Protein AF-A0A813ZND3-F1 (afdb_monomer_lite)

pLDDT: mean 71.06, std 19.79, range [29.39, 98.25]

Secondary structure (DSSP, 8-state):
-HHHHHHHT--HHHHHHHTTSSSHHHHHHTSHHHHSEEE-TTSTT-STTHHHHHHHHHHIIIIIHHHHGGG--EEEE-HHHHHHHHHH---TT--EEEEE---THHHHHHHHHHTTS-TTTTSSS--EEEEE-SSHHHHHHHHSSSGGG-S----B---SS------TTEEEEE-SSSPPBHHHHHHHHHH-TT--EEEEEB-SPPB--TTTT--S---PPPEE-TT--EEE-TTB-HHHHHHHHHHEE-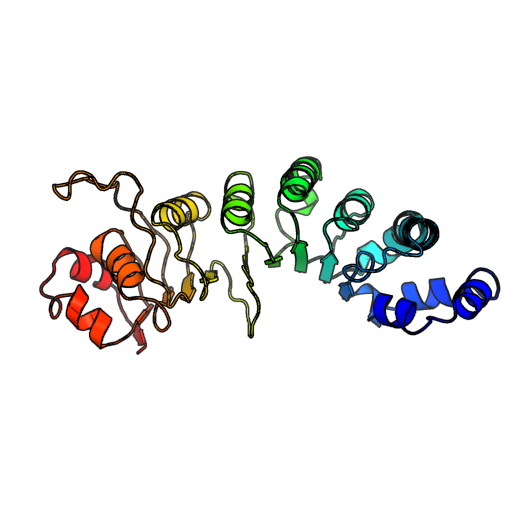TT--EEE--HHHHHHHHTTTT-HHHHHHHTT--EEE-

Organism: NCBI:txid392033

Radius of gyration: 22.9 Å; chains: 1; bounding box: 52×34×68 Å

Sequence (287 aa):
MLLTILNKLDNVDVLYSLKGVNQKFDRLARSIDFTQPLDLTTISSYEDDYSKIKSMFDRLCFYILPQIQHNVQCLTLDPWSMISVLSIGNYPKLHKLTLIHHKVEIADRIFCKLDGLPSECYSSIIVYLNLKVKTFNDCLWLLNGHLSQLHTLVVHVEYIHNTSKIINNKVYVSDVMHSIEYDFFVRISQAFPLLEGLTVLSTVNQQKPTNELDEHEQTFSIIKYSHLMTLDLISSHIDYSKQFLLKTSLPRLSTLGIDYEHLVNITEDFTNNTARANCANLKNIIF

Structure (mmCIF, N/CA/C/O backbone):
data_AF-A0A813ZND3-F1
#
_entry.id   AF-A0A813ZND3-F1
#
loop_
_atom_site.group_PDB
_atom_site.id
_atom_site.type_symbol
_atom_site.label_atom_id
_atom_site.label_alt_id
_atom_site.label_comp_id
_atom_site.label_asym_id
_atom_site.label_entity_id
_atom_site.label_seq_id
_atom_site.pdbx_PDB_ins_code
_atom_site.Cartn_x
_atom_site.Cartn_y
_atom_site.Cartn_z
_atom_site.occupancy
_atom_site.B_iso_or_equiv
_atom_site.auth_seq_id
_atom_site.auth_comp_id
_atom_site.auth_asym_id
_atom_site.auth_atom_id
_atom_site.pdbx_PDB_model_num
ATOM 1 N N . MET A 1 1 ? 13.753 -11.614 -18.859 1.00 44.72 1 MET A N 1
ATOM 2 C CA . MET A 1 1 ? 13.959 -12.776 -19.763 1.00 44.72 1 MET A CA 1
ATOM 3 C C . MET A 1 1 ? 14.587 -12.389 -21.101 1.00 44.72 1 MET A C 1
ATOM 5 O O . MET A 1 1 ? 15.638 -12.932 -21.385 1.00 44.72 1 MET A O 1
ATOM 9 N N . LEU A 1 2 ? 14.037 -11.456 -21.899 1.00 48.31 2 LEU A N 1
ATOM 10 C CA . LEU A 1 2 ? 14.687 -10.995 -23.148 1.00 48.31 2 LEU A CA 1
ATOM 11 C C . LEU A 1 2 ? 16.067 -10.374 -22.876 1.00 48.31 2 LEU A C 1
ATOM 13 O O . LEU A 1 2 ? 17.045 -10.731 -23.519 1.00 48.31 2 LEU A O 1
ATOM 17 N N . LEU A 1 3 ? 16.165 -9.515 -21.860 1.00 50.09 3 LEU A N 1
ATOM 18 C CA . LEU A 1 3 ? 17.436 -8.909 -21.466 1.00 50.09 3 LEU A CA 1
ATOM 19 C C . LEU A 1 3 ? 18.361 -9.885 -20.723 1.00 50.09 3 LEU A C 1
ATOM 21 O O . LEU A 1 3 ? 19.571 -9.829 -20.854 1.00 50.09 3 LEU A O 1
ATOM 25 N N . THR A 1 4 ? 17.787 -10.877 -20.042 1.00 45.75 4 THR A N 1
ATOM 26 C CA . THR A 1 4 ? 18.513 -12.028 -19.483 1.00 45.75 4 THR A CA 1
ATOM 27 C C . THR A 1 4 ? 19.067 -12.943 -20.581 1.00 45.75 4 THR A C 1
ATOM 29 O O . THR A 1 4 ? 20.114 -13.541 -20.393 1.00 45.75 4 THR A O 1
ATOM 32 N N . ILE A 1 5 ? 18.383 -13.059 -21.724 1.00 51.69 5 ILE A N 1
ATOM 33 C CA . ILE A 1 5 ? 18.869 -13.741 -22.930 1.00 51.69 5 ILE A CA 1
ATOM 34 C C . ILE A 1 5 ? 19.944 -12.883 -23.603 1.00 51.69 5 ILE A C 1
ATOM 36 O O . ILE A 1 5 ? 20.968 -13.427 -23.985 1.00 51.69 5 ILE A O 1
ATOM 40 N N . LEU A 1 6 ? 19.769 -11.559 -23.671 1.00 54.84 6 LEU A N 1
ATOM 41 C CA . LEU A 1 6 ? 20.805 -10.624 -24.128 1.00 54.84 6 LEU A CA 1
ATOM 42 C C . LEU A 1 6 ? 22.070 -10.680 -23.250 1.00 54.84 6 LEU A C 1
ATOM 44 O O . LEU A 1 6 ? 23.161 -10.669 -23.800 1.00 54.84 6 LEU A O 1
ATOM 48 N N . ASN A 1 7 ? 21.927 -10.825 -21.928 1.00 45.62 7 ASN A N 1
ATOM 49 C CA . ASN A 1 7 ? 23.044 -10.940 -20.981 1.00 45.62 7 ASN A CA 1
ATOM 50 C C . ASN A 1 7 ? 23.634 -12.361 -20.909 1.00 45.62 7 ASN A C 1
ATOM 52 O O . ASN A 1 7 ? 24.833 -12.512 -20.741 1.00 45.62 7 ASN A O 1
ATOM 56 N N . LYS A 1 8 ? 22.838 -13.433 -21.070 1.00 43.28 8 LYS A N 1
ATOM 57 C CA . LYS A 1 8 ? 23.371 -14.808 -21.219 1.00 43.28 8 LYS A CA 1
ATOM 58 C C . LYS A 1 8 ? 24.076 -15.017 -22.562 1.00 43.28 8 LYS A C 1
ATOM 60 O O . LYS A 1 8 ? 24.837 -15.969 -22.712 1.00 43.28 8 LYS A O 1
ATOM 65 N N . LEU A 1 9 ? 23.842 -14.126 -23.523 1.00 46.06 9 LEU A N 1
ATOM 66 C CA . LEU A 1 9 ? 24.637 -13.953 -24.735 1.00 46.06 9 LEU A CA 1
ATOM 67 C C . LEU A 1 9 ? 25.834 -13.023 -24.466 1.00 46.06 9 LEU A C 1
ATOM 69 O O . LEU A 1 9 ? 26.145 -12.162 -25.284 1.00 46.06 9 LEU A O 1
ATOM 73 N N . ASP A 1 10 ? 26.542 -13.247 -23.354 1.00 41.53 10 ASP A N 1
ATOM 74 C CA . ASP A 1 10 ? 27.794 -12.568 -22.964 1.00 41.53 10 ASP A CA 1
ATOM 75 C C . ASP A 1 10 ? 28.910 -12.702 -24.019 1.00 41.53 10 ASP A C 1
ATOM 77 O O . ASP A 1 10 ? 29.956 -12.061 -23.974 1.00 41.53 10 ASP A O 1
ATOM 81 N N . ASN A 1 11 ? 28.664 -13.514 -25.043 1.00 46.94 11 ASN A N 1
ATOM 82 C CA . ASN A 1 11 ? 29.414 -13.477 -26.274 1.00 46.94 11 ASN A CA 1
ATOM 83 C C . ASN A 1 11 ? 28.875 -12.344 -27.159 1.00 46.94 11 ASN A C 1
ATOM 85 O O . ASN A 1 11 ? 28.016 -12.534 -28.025 1.00 46.94 11 ASN A O 1
ATOM 89 N N . VAL A 1 12 ? 29.405 -11.145 -26.935 1.00 49.31 12 VAL A N 1
ATOM 90 C CA . VAL A 1 12 ? 29.226 -9.949 -27.772 1.00 49.31 12 VAL A CA 1
ATOM 91 C C . VAL A 1 12 ? 29.315 -10.286 -29.269 1.00 49.31 12 VAL A C 1
ATOM 93 O O . VAL A 1 12 ? 28.545 -9.750 -30.067 1.00 49.31 12 VAL A O 1
ATOM 96 N N . ASP A 1 13 ? 30.177 -11.230 -29.645 1.00 49.62 13 ASP A N 1
ATOM 97 C CA . ASP A 1 13 ? 30.343 -11.713 -31.019 1.00 49.62 13 ASP A CA 1
ATOM 98 C C . ASP A 1 13 ? 29.098 -12.426 -31.573 1.00 49.62 13 ASP A C 1
ATOM 100 O O . ASP A 1 13 ? 28.773 -12.290 -32.754 1.00 49.62 13 ASP A O 1
ATOM 104 N N . VAL A 1 14 ? 28.320 -13.114 -30.731 1.00 54.59 14 VAL A N 1
ATOM 105 C CA . VAL A 1 14 ? 27.039 -13.720 -31.127 1.00 54.59 14 VAL A CA 1
ATOM 106 C C . VAL A 1 14 ? 25.997 -12.635 -31.381 1.00 54.59 14 VAL A C 1
ATOM 108 O O . VAL A 1 14 ? 25.271 -12.710 -32.374 1.00 54.59 14 VAL A O 1
ATOM 111 N N . LEU A 1 15 ? 25.960 -11.575 -30.572 1.00 51.00 15 LEU A N 1
ATOM 112 C CA . LEU A 1 15 ? 25.086 -10.429 -30.827 1.00 51.00 15 LEU A CA 1
ATOM 113 C C . LEU A 1 15 ? 25.487 -9.675 -32.098 1.00 51.00 15 LEU A C 1
ATOM 115 O O . LEU A 1 15 ? 24.601 -9.291 -32.854 1.00 51.00 15 LEU A O 1
ATOM 119 N N . TYR A 1 16 ? 26.782 -9.534 -32.399 1.00 51.72 16 TYR A N 1
ATOM 120 C CA . TYR A 1 16 ? 27.249 -8.972 -33.673 1.00 51.72 16 TYR A CA 1
ATOM 121 C C . TYR A 1 16 ? 26.952 -9.885 -34.875 1.00 51.72 16 TYR A C 1
ATOM 123 O O . TYR A 1 16 ? 26.545 -9.378 -35.922 1.00 51.72 16 TYR A O 1
ATOM 131 N N . SER A 1 17 ? 27.017 -11.213 -34.715 1.00 53.62 17 SER A N 1
ATOM 132 C CA . SER A 1 17 ? 26.551 -12.164 -35.739 1.00 53.62 17 SER A CA 1
ATOM 133 C C . SER A 1 17 ? 25.044 -12.016 -36.009 1.00 53.62 17 SER A C 1
ATOM 135 O O . SER A 1 17 ? 24.597 -12.081 -37.154 1.00 53.62 17 SER A O 1
ATOM 137 N N . LEU A 1 18 ? 24.259 -11.692 -34.976 1.00 53.28 18 LEU A N 1
ATOM 138 C CA . LEU A 1 18 ? 22.833 -11.370 -35.080 1.00 53.28 18 LEU A CA 1
ATOM 139 C C . LEU A 1 18 ? 22.572 -9.936 -35.586 1.00 53.28 18 LEU A C 1
ATOM 141 O O . LEU A 1 18 ? 21.491 -9.669 -36.116 1.00 53.28 18 LEU A O 1
ATOM 145 N N . LYS A 1 19 ? 23.548 -9.023 -35.452 1.00 46.22 19 LYS A N 1
ATOM 146 C CA . LYS A 1 19 ? 23.470 -7.587 -35.795 1.00 46.22 19 LYS A CA 1
ATOM 147 C C . LYS A 1 19 ? 23.535 -7.315 -37.302 1.00 46.22 19 LYS A C 1
ATOM 149 O O . LYS A 1 19 ? 23.253 -6.190 -37.705 1.00 46.22 19 LYS A O 1
ATOM 154 N N . GLY A 1 20 ? 23.823 -8.321 -38.129 1.00 54.84 20 GLY A N 1
ATOM 155 C CA . GLY A 1 20 ? 23.861 -8.178 -39.591 1.00 54.84 20 GLY A CA 1
ATOM 156 C C . GLY A 1 20 ? 23.448 -9.416 -40.388 1.00 54.84 20 GLY A C 1
ATOM 157 O O . GLY A 1 20 ? 23.021 -9.279 -41.530 1.00 54.84 20 GLY A O 1
ATOM 158 N N . VAL A 1 21 ? 23.495 -10.618 -39.802 1.00 48.06 21 VAL A N 1
ATOM 159 C CA . VAL A 1 21 ? 23.221 -11.867 -40.526 1.00 48.06 21 VAL A CA 1
ATOM 160 C C . VAL A 1 21 ? 21.854 -12.417 -40.083 1.00 48.06 21 VAL A C 1
ATOM 162 O O . VAL A 1 21 ? 21.731 -13.092 -39.066 1.00 48.06 21 VAL A O 1
ATOM 165 N N . ASN A 1 22 ? 20.803 -12.121 -40.862 1.00 53.38 22 ASN A N 1
ATOM 166 C CA . ASN A 1 22 ? 19.445 -12.717 -40.825 1.00 53.38 22 ASN A CA 1
ATOM 167 C C . ASN A 1 22 ? 18.320 -12.082 -39.980 1.00 53.38 22 ASN A C 1
ATOM 169 O O . ASN A 1 22 ? 17.280 -12.729 -39.838 1.00 53.38 22 ASN A O 1
ATOM 173 N N . GLN A 1 23 ? 18.443 -10.864 -39.433 1.00 66.88 23 GLN A N 1
ATOM 174 C CA . GLN A 1 23 ? 17.348 -10.215 -38.663 1.00 66.88 23 GLN A CA 1
ATOM 175 C C . GLN A 1 23 ? 16.773 -11.090 -37.521 1.00 66.88 23 GLN A C 1
ATOM 177 O O . GLN A 1 23 ? 15.664 -10.862 -37.038 1.00 66.88 23 GLN A O 1
ATOM 182 N N . LYS A 1 24 ? 17.496 -12.133 -37.086 1.00 68.00 24 LYS A N 1
ATOM 183 C CA . LYS A 1 24 ? 17.002 -13.114 -36.106 1.00 68.00 24 LYS A CA 1
ATOM 184 C C . LYS A 1 24 ? 16.689 -12.450 -34.770 1.00 68.00 24 LYS A C 1
ATOM 186 O O . LYS A 1 24 ? 15.716 -12.822 -34.123 1.00 68.00 24 LYS A O 1
ATOM 191 N N . PHE A 1 25 ? 17.478 -11.442 -34.404 1.00 66.94 25 PHE A N 1
ATOM 192 C CA . PHE A 1 25 ? 17.232 -10.624 -33.225 1.00 66.94 25 PHE A CA 1
ATOM 193 C C . PHE A 1 25 ? 15.899 -9.875 -33.316 1.00 66.94 25 PHE A C 1
ATOM 195 O O . PHE A 1 25 ? 15.071 -10.003 -32.422 1.00 66.94 25 PHE A O 1
ATOM 202 N N . ASP A 1 26 ? 15.650 -9.178 -34.427 1.00 66.81 26 ASP A N 1
ATOM 203 C CA . ASP A 1 26 ? 14.405 -8.432 -34.624 1.00 66.81 26 ASP A CA 1
ATOM 204 C C . ASP A 1 26 ? 13.190 -9.384 -34.652 1.00 66.81 26 ASP A C 1
ATOM 206 O O . ASP A 1 26 ? 12.131 -9.055 -34.125 1.00 66.81 26 ASP A O 1
ATOM 210 N N . ARG A 1 27 ? 13.339 -10.602 -35.199 1.00 73.19 27 ARG A N 1
ATOM 211 C CA . ARG A 1 27 ? 12.290 -11.642 -35.163 1.00 73.19 27 ARG A CA 1
ATOM 212 C C . ARG A 1 27 ? 12.000 -12.140 -33.747 1.00 73.19 27 ARG A C 1
ATOM 214 O O . ARG A 1 27 ? 10.834 -12.282 -33.393 1.00 73.19 27 ARG A O 1
ATOM 221 N N . LEU A 1 28 ? 13.034 -12.385 -32.941 1.00 71.44 28 LEU A N 1
ATOM 222 C CA . LEU A 1 28 ? 12.882 -12.795 -31.541 1.00 71.44 28 LEU A CA 1
ATOM 223 C C . LEU A 1 28 ? 12.235 -11.687 -30.706 1.00 71.44 28 LEU A C 1
ATOM 225 O O . LEU A 1 28 ? 11.259 -11.946 -30.005 1.00 71.44 28 LEU A O 1
ATOM 229 N N . ALA A 1 29 ? 12.720 -10.452 -30.845 1.00 65.75 29 ALA A N 1
ATOM 230 C CA . ALA A 1 29 ? 12.206 -9.291 -30.125 1.00 65.75 29 ALA A CA 1
ATOM 231 C C . ALA A 1 29 ? 10.742 -8.962 -30.469 1.00 65.75 29 ALA A C 1
ATOM 233 O O . ALA A 1 29 ? 10.051 -8.354 -29.659 1.00 65.75 29 ALA A O 1
ATOM 234 N N . ARG A 1 30 ? 10.256 -9.383 -31.645 1.00 72.31 30 ARG A N 1
ATOM 235 C CA . ARG A 1 30 ? 8.853 -9.247 -32.073 1.00 72.31 30 ARG A CA 1
ATOM 236 C C . ARG A 1 30 ? 7.960 -10.430 -31.701 1.00 72.31 30 ARG A C 1
ATOM 238 O O . ARG A 1 30 ? 6.755 -10.356 -31.932 1.00 72.31 30 ARG A O 1
ATOM 245 N N . SER A 1 31 ? 8.509 -11.528 -31.187 1.00 76.94 31 SER A N 1
ATOM 246 C CA . SER A 1 31 ? 7.680 -12.690 -30.858 1.00 76.94 31 SER A CA 1
ATOM 247 C C . SER A 1 31 ? 6.779 -12.411 -29.649 1.00 76.94 31 SER A C 1
ATOM 249 O O . SER A 1 31 ? 7.122 -11.648 -28.743 1.00 76.94 31 SER A O 1
ATOM 251 N N . ILE A 1 32 ? 5.588 -13.007 -29.658 1.00 72.94 32 ILE A N 1
ATOM 252 C CA . ILE A 1 32 ? 4.522 -12.722 -28.685 1.00 72.94 32 ILE A CA 1
ATOM 253 C C . ILE A 1 32 ? 4.998 -12.976 -27.247 1.00 72.94 32 ILE A C 1
ATOM 255 O O . ILE A 1 32 ? 4.757 -12.148 -26.369 1.00 72.94 32 ILE A O 1
ATOM 259 N N . ASP A 1 33 ? 5.769 -14.044 -27.042 1.00 72.06 33 ASP A N 1
ATOM 260 C CA . ASP A 1 33 ? 6.281 -14.459 -25.731 1.00 72.06 33 ASP A CA 1
ATOM 261 C C . ASP A 1 33 ? 7.214 -13.421 -25.083 1.00 72.06 33 ASP A C 1
ATOM 263 O O . ASP A 1 33 ? 7.327 -13.361 -23.859 1.00 72.06 33 ASP A O 1
ATOM 267 N N . PHE A 1 34 ? 7.867 -12.576 -25.889 1.00 65.62 34 PHE A N 1
ATOM 268 C CA . PHE A 1 34 ? 8.762 -11.517 -25.408 1.00 65.62 34 PHE A CA 1
ATOM 269 C C . PHE A 1 34 ? 8.151 -10.120 -25.431 1.00 65.62 34 PHE A C 1
ATOM 271 O O . PHE A 1 34 ? 8.687 -9.213 -24.797 1.00 65.62 34 PHE A O 1
ATOM 278 N N . THR A 1 35 ? 7.065 -9.929 -26.175 1.00 70.44 35 THR A N 1
ATOM 279 C CA . THR A 1 35 ? 6.430 -8.615 -26.306 1.00 70.44 35 THR A CA 1
ATOM 280 C C . THR A 1 35 ? 5.382 -8.374 -25.232 1.00 70.44 35 THR A C 1
ATOM 282 O O . THR A 1 35 ? 5.139 -7.217 -24.926 1.00 70.44 35 THR A O 1
ATOM 285 N N . GLN A 1 36 ? 4.812 -9.417 -24.612 1.00 78.31 36 GLN A N 1
ATOM 286 C CA . GLN A 1 36 ? 3.801 -9.257 -23.561 1.00 78.31 36 GLN A CA 1
ATOM 287 C C . GLN A 1 36 ? 4.384 -8.726 -22.231 1.00 78.31 36 GLN A C 1
ATOM 289 O O . GLN A 1 36 ? 3.971 -7.634 -21.825 1.00 78.31 36 GLN A O 1
ATOM 294 N N . PRO A 1 37 ? 5.331 -9.411 -21.550 1.00 83.06 37 PRO A N 1
ATOM 295 C CA . PRO A 1 37 ? 6.081 -8.837 -20.435 1.00 83.06 37 PRO A CA 1
ATOM 296 C C . PRO A 1 37 ? 7.456 -8.324 -20.882 1.00 83.06 37 PRO A C 1
ATOM 298 O O . PRO A 1 37 ? 8.371 -9.100 -21.164 1.00 83.06 37 PRO A O 1
ATOM 301 N N . LEU A 1 38 ? 7.624 -7.004 -20.886 1.00 85.19 38 LEU A N 1
ATOM 302 C CA . LEU A 1 38 ? 8.887 -6.352 -21.204 1.00 85.19 38 LEU A CA 1
ATOM 303 C C . LEU A 1 38 ? 9.579 -5.887 -19.916 1.00 85.19 38 LEU A C 1
ATOM 305 O O . LEU A 1 38 ? 9.053 -5.053 -19.190 1.00 85.19 38 LEU A O 1
ATOM 309 N N . ASP A 1 39 ? 10.763 -6.426 -19.634 1.00 84.75 39 ASP A N 1
ATOM 310 C CA . ASP A 1 39 ? 11.567 -6.080 -18.456 1.00 84.75 39 ASP A CA 1
ATOM 311 C C . ASP A 1 39 ? 12.924 -5.517 -18.887 1.00 84.75 39 ASP A C 1
ATOM 313 O O . ASP A 1 39 ? 13.710 -6.212 -19.539 1.00 84.75 39 ASP A O 1
ATOM 317 N N . LEU A 1 40 ? 13.161 -4.252 -18.535 1.00 83.44 40 LEU A N 1
ATOM 318 C CA . LEU A 1 40 ? 14.306 -3.435 -18.936 1.00 83.44 40 LEU A CA 1
ATOM 319 C C . LEU A 1 40 ? 15.187 -3.019 -17.750 1.00 83.44 40 LEU A C 1
ATOM 321 O O . LEU A 1 40 ? 15.968 -2.084 -17.863 1.00 83.44 40 LEU A O 1
ATOM 325 N N . THR A 1 41 ? 15.087 -3.719 -16.621 1.00 76.50 41 THR A N 1
ATOM 326 C CA . THR A 1 41 ? 15.758 -3.344 -15.360 1.00 76.50 41 THR A CA 1
ATOM 327 C C . THR A 1 41 ? 17.220 -3.773 -15.246 1.00 76.50 41 THR A C 1
ATOM 329 O O . THR A 1 41 ? 17.930 -3.365 -14.335 1.00 76.50 41 THR A O 1
ATOM 332 N N . THR A 1 42 ? 17.691 -4.617 -16.160 1.00 67.62 42 THR A N 1
ATOM 333 C CA . THR A 1 42 ? 19.031 -5.238 -16.120 1.00 67.62 42 THR A CA 1
ATOM 334 C C . THR A 1 42 ? 20.087 -4.455 -16.900 1.00 67.62 42 THR A C 1
ATOM 336 O O . THR A 1 42 ? 21.213 -4.919 -17.056 1.00 67.62 42 THR A O 1
ATOM 339 N N . ILE A 1 43 ? 19.732 -3.272 -17.405 1.00 65.69 43 ILE A N 1
ATOM 340 C CA . ILE A 1 43 ? 20.597 -2.463 -18.271 1.00 65.69 43 ILE A CA 1
ATOM 341 C C . ILE A 1 43 ? 21.601 -1.653 -17.439 1.00 65.69 43 ILE A C 1
ATOM 343 O O . ILE A 1 43 ? 22.701 -1.366 -17.901 1.00 65.69 43 ILE A O 1
ATOM 347 N N . SER A 1 44 ? 21.247 -1.312 -16.199 1.00 58.84 44 SER A N 1
ATOM 348 C CA . SER A 1 44 ? 21.996 -0.380 -15.351 1.00 58.84 44 SER A CA 1
ATOM 349 C C . SER A 1 44 ? 23.112 -0.997 -14.492 1.00 58.84 44 SER A C 1
ATOM 351 O O . SER A 1 44 ? 23.846 -0.248 -13.856 1.00 58.84 44 SER A O 1
ATOM 353 N N . SER A 1 45 ? 23.289 -2.325 -14.465 1.00 57.44 45 SER A N 1
ATOM 354 C CA . SER A 1 45 ? 24.215 -2.997 -13.530 1.00 57.44 45 SER A CA 1
ATOM 355 C C . SER A 1 45 ? 25.662 -3.170 -14.017 1.00 57.44 45 SER A C 1
ATOM 357 O O . SER 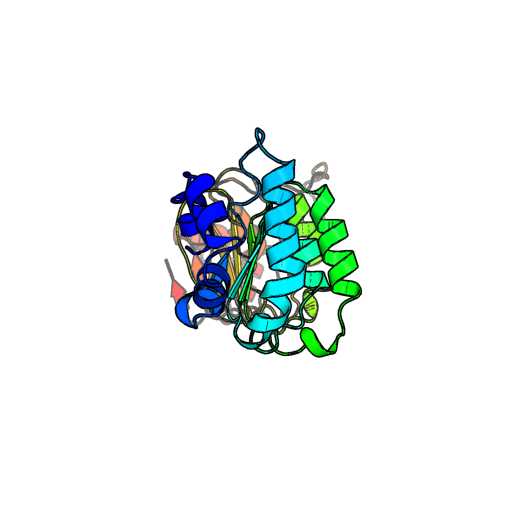A 1 45 ? 26.450 -3.802 -13.320 1.00 57.44 45 SER A O 1
ATOM 359 N N . TYR A 1 46 ? 26.023 -2.667 -15.200 1.00 59.06 46 TYR A N 1
ATOM 360 C CA . TYR A 1 46 ? 27.339 -2.899 -15.811 1.00 59.06 46 TYR A CA 1
ATOM 361 C C . TYR A 1 46 ? 28.065 -1.574 -16.061 1.00 59.06 46 TYR A C 1
ATOM 363 O O . TYR A 1 46 ? 27.747 -0.848 -17.003 1.00 59.06 46 TYR A O 1
ATOM 371 N N . GLU A 1 47 ? 29.041 -1.261 -15.208 1.00 58.31 47 GLU A N 1
ATOM 372 C CA . GLU A 1 47 ? 29.817 -0.013 -15.279 1.00 58.31 47 GLU A CA 1
ATOM 373 C C . GLU A 1 47 ? 30.899 -0.036 -16.380 1.00 58.31 47 GLU A C 1
ATOM 375 O O . GLU A 1 47 ? 31.238 1.017 -16.918 1.00 58.31 47 GLU A O 1
ATOM 380 N N . ASP A 1 48 ? 31.367 -1.217 -16.806 1.00 61.56 48 ASP A N 1
ATOM 381 C CA . ASP A 1 48 ? 32.570 -1.335 -17.649 1.00 61.56 48 ASP A CA 1
ATOM 382 C C . ASP A 1 48 ? 32.349 -1.197 -19.178 1.00 61.56 48 ASP A C 1
ATOM 384 O O . ASP A 1 48 ? 33.318 -1.016 -19.913 1.00 61.56 48 ASP A O 1
ATOM 388 N N . ASP A 1 49 ? 31.110 -1.220 -19.700 1.00 71.69 49 ASP A N 1
ATOM 389 C CA . ASP A 1 49 ? 30.838 -1.073 -21.156 1.00 71.69 49 ASP A CA 1
ATOM 390 C C . ASP A 1 49 ? 29.585 -0.220 -21.463 1.00 71.69 49 ASP A C 1
ATOM 392 O O . ASP A 1 49 ? 28.711 -0.560 -22.271 1.00 71.69 49 ASP A O 1
ATOM 396 N N . TYR A 1 50 ? 29.485 0.934 -20.795 1.00 71.75 50 TYR A N 1
ATOM 397 C CA . TYR A 1 50 ? 28.328 1.834 -20.886 1.00 71.75 50 TYR A CA 1
ATOM 398 C C . TYR A 1 50 ? 27.984 2.257 -22.327 1.00 71.75 50 TYR A C 1
ATOM 400 O O . TYR A 1 50 ? 26.814 2.309 -22.711 1.00 71.75 50 TYR A O 1
ATOM 408 N N . SER A 1 51 ? 28.993 2.551 -23.156 1.00 76.06 51 SER A N 1
ATOM 409 C CA . SER A 1 51 ? 28.785 3.090 -24.511 1.00 76.06 51 SER A CA 1
ATOM 410 C C . SER A 1 51 ? 28.058 2.111 -25.441 1.00 76.06 51 SER A C 1
ATOM 412 O O . SER A 1 51 ? 27.176 2.493 -26.218 1.00 76.06 51 SER A O 1
ATOM 414 N N . LYS A 1 52 ? 28.378 0.825 -25.328 1.00 72.88 52 LYS A N 1
ATOM 415 C CA . LYS A 1 52 ? 27.824 -0.225 -26.173 1.00 72.88 52 LYS A CA 1
ATOM 416 C C . LYS A 1 52 ? 26.442 -0.645 -25.710 1.00 72.88 52 LYS A C 1
ATOM 418 O O . LYS A 1 52 ? 25.547 -0.761 -26.551 1.00 72.88 52 LYS A O 1
ATOM 423 N N . ILE A 1 53 ? 26.252 -0.782 -24.397 1.00 75.38 53 ILE A N 1
ATOM 424 C CA . ILE A 1 53 ? 24.941 -1.021 -23.783 1.00 75.38 53 ILE A CA 1
ATOM 425 C C . ILE A 1 53 ? 23.979 0.100 -24.182 1.00 75.38 53 ILE A C 1
ATOM 427 O O . ILE A 1 53 ? 22.875 -0.176 -24.657 1.00 75.38 53 ILE A O 1
ATOM 431 N N . LYS A 1 54 ? 24.431 1.358 -24.117 1.00 80.31 54 LYS A N 1
ATOM 432 C CA . LYS A 1 54 ? 23.649 2.510 -24.566 1.00 80.31 54 LYS A CA 1
ATOM 433 C C . LYS A 1 54 ? 23.256 2.411 -26.038 1.00 80.31 54 LYS A C 1
ATOM 435 O O . LYS A 1 54 ? 22.083 2.559 -26.349 1.00 80.31 54 LYS A O 1
ATOM 440 N N . SER A 1 55 ? 24.183 2.069 -26.936 1.00 80.06 55 SER A N 1
ATOM 441 C CA . SER A 1 55 ? 23.862 1.923 -28.367 1.00 80.06 55 SER A CA 1
ATOM 442 C C . SER A 1 55 ? 22.811 0.835 -28.650 1.00 80.06 55 SER A C 1
ATOM 444 O O . SER A 1 55 ? 21.972 0.980 -29.543 1.00 80.06 55 SER A O 1
ATOM 446 N N . MET A 1 56 ? 22.833 -0.261 -27.885 1.00 76.56 56 MET A N 1
ATOM 447 C CA . MET A 1 56 ? 21.846 -1.335 -27.998 1.00 76.56 56 MET A CA 1
ATOM 448 C C . MET A 1 56 ? 20.493 -0.910 -27.440 1.00 76.56 56 MET A C 1
ATOM 450 O O . MET A 1 56 ? 19.461 -1.204 -28.045 1.00 76.56 56 MET A O 1
ATOM 454 N N . PHE A 1 57 ? 20.503 -0.201 -26.316 1.00 82.50 57 PHE A N 1
ATOM 455 C CA . PHE A 1 57 ? 19.298 0.336 -25.717 1.00 82.50 57 PHE A CA 1
ATOM 456 C C . PHE A 1 57 ? 18.635 1.392 -26.602 1.00 82.50 57 PHE A C 1
ATOM 458 O O . PHE A 1 57 ? 17.430 1.320 -26.824 1.00 82.50 57 PHE A O 1
ATOM 465 N N . ASP A 1 58 ? 19.413 2.303 -27.186 1.00 83.31 58 ASP A N 1
ATOM 466 C CA . ASP A 1 58 ? 18.923 3.281 -28.156 1.00 83.31 58 ASP A CA 1
ATOM 467 C C . ASP A 1 58 ? 18.302 2.560 -29.357 1.00 83.31 58 ASP A C 1
ATOM 469 O O . ASP A 1 58 ? 17.216 2.917 -29.808 1.00 83.31 58 ASP A O 1
ATOM 473 N N . ARG A 1 59 ? 18.916 1.471 -29.842 1.00 81.62 59 ARG A N 1
ATOM 474 C CA . ARG A 1 59 ? 18.316 0.675 -30.920 1.00 81.62 59 ARG A CA 1
ATOM 475 C C . ARG A 1 59 ? 16.986 0.039 -30.505 1.00 81.62 59 ARG A C 1
ATOM 477 O O . ARG A 1 59 ? 16.027 0.075 -31.277 1.00 81.62 59 ARG A O 1
ATOM 484 N N . LEU A 1 60 ? 16.931 -0.565 -29.319 1.00 83.31 60 LEU A N 1
ATOM 485 C CA . LEU A 1 60 ? 15.704 -1.148 -28.778 1.00 83.31 60 LEU A CA 1
ATOM 486 C C . LEU A 1 60 ? 14.604 -0.085 -28.720 1.00 83.31 60 LEU A C 1
ATOM 488 O O . LEU A 1 60 ? 13.530 -0.288 -29.277 1.00 83.31 60 LEU A O 1
ATOM 492 N N . CYS A 1 61 ? 14.922 1.052 -28.111 1.00 84.50 61 CYS A N 1
ATOM 493 C CA . CYS A 1 61 ? 14.046 2.192 -27.932 1.00 84.50 61 CYS A CA 1
ATOM 494 C C . CYS A 1 61 ? 13.559 2.763 -29.265 1.00 84.50 61 CYS A C 1
ATOM 496 O O . CYS A 1 61 ? 12.360 2.822 -29.485 1.00 84.50 61 CYS A O 1
ATOM 498 N N . PHE A 1 62 ? 14.448 3.137 -30.183 1.00 85.00 62 PHE A N 1
ATOM 499 C CA . PHE A 1 62 ? 14.059 3.869 -31.391 1.00 85.00 62 PHE A CA 1
ATOM 500 C C . PHE A 1 62 ? 13.544 2.991 -32.534 1.00 85.00 62 PHE A C 1
ATOM 502 O O . PHE A 1 62 ? 12.802 3.485 -33.378 1.00 85.00 62 PHE A O 1
ATOM 509 N N . TYR A 1 63 ? 13.908 1.705 -32.587 1.00 83.12 63 TYR A N 1
ATOM 510 C CA . TYR A 1 63 ? 13.569 0.859 -33.739 1.00 83.12 63 TYR A CA 1
ATOM 511 C C . TYR A 1 63 ? 12.635 -0.292 -33.396 1.00 83.12 63 TYR A C 1
ATOM 513 O O . TYR A 1 63 ? 11.734 -0.587 -34.175 1.00 83.12 63 TYR A O 1
ATOM 521 N N . ILE A 1 64 ? 12.837 -0.966 -32.266 1.00 83.00 64 ILE A N 1
ATOM 522 C CA . ILE A 1 64 ? 12.101 -2.199 -31.953 1.00 83.00 64 ILE A CA 1
ATOM 523 C C . ILE A 1 64 ? 10.822 -1.876 -31.190 1.00 83.00 64 ILE A C 1
ATOM 525 O O . ILE A 1 64 ? 9.742 -2.321 -31.570 1.00 83.00 64 ILE A O 1
ATOM 529 N N . LEU A 1 65 ? 10.940 -1.069 -30.142 1.00 85.31 65 LEU A N 1
ATOM 530 C CA . LEU A 1 65 ? 9.858 -0.712 -29.236 1.00 85.31 65 LEU A CA 1
ATOM 531 C C . LEU A 1 65 ? 8.633 -0.113 -29.957 1.00 85.31 65 LEU A C 1
ATOM 533 O O . LEU A 1 65 ? 7.534 -0.613 -29.711 1.00 85.31 65 LEU A O 1
ATOM 537 N N . PRO A 1 66 ? 8.764 0.813 -30.936 1.00 88.06 66 PRO A N 1
ATOM 538 C CA . PRO A 1 66 ? 7.610 1.347 -31.667 1.00 88.06 66 PRO A CA 1
ATOM 539 C C . PRO A 1 66 ? 6.857 0.279 -32.467 1.00 88.06 66 PRO A C 1
ATOM 541 O O . PRO A 1 66 ? 5.666 0.419 -32.745 1.00 88.06 66 PRO A O 1
ATOM 544 N N . GLN A 1 67 ? 7.541 -0.806 -32.839 1.00 85.12 67 GLN A N 1
ATOM 545 C CA . GLN A 1 67 ? 6.958 -1.901 -33.609 1.00 85.12 67 GLN A CA 1
ATOM 546 C C . GLN A 1 67 ? 6.233 -2.909 -32.718 1.00 85.12 67 GLN A C 1
ATOM 548 O O . GLN A 1 67 ? 5.334 -3.591 -33.199 1.00 85.12 67 GLN A O 1
ATOM 553 N N . ILE A 1 68 ? 6.602 -3.012 -31.438 1.00 84.94 68 ILE A N 1
ATOM 554 C CA . ILE A 1 68 ? 6.041 -4.003 -30.506 1.00 84.94 68 ILE A CA 1
ATOM 555 C C . ILE A 1 68 ? 5.126 -3.400 -29.436 1.00 84.94 68 ILE A C 1
ATOM 557 O O . ILE A 1 68 ? 4.407 -4.149 -28.781 1.00 84.94 68 ILE A O 1
ATOM 561 N N . GLN A 1 69 ? 5.101 -2.073 -29.279 1.00 85.31 69 GLN A N 1
ATOM 562 C CA . GLN A 1 69 ? 4.360 -1.350 -28.231 1.00 85.31 69 GLN A CA 1
ATOM 563 C C . GLN A 1 69 ? 2.879 -1.749 -28.100 1.00 85.31 69 GLN A C 1
ATOM 565 O O . GLN A 1 69 ? 2.351 -1.821 -26.995 1.00 85.31 69 GLN A O 1
ATOM 570 N N . HIS A 1 70 ? 2.216 -2.098 -29.207 1.00 84.25 70 HIS A N 1
ATOM 571 C CA . HIS A 1 70 ? 0.807 -2.509 -29.231 1.00 84.25 70 HIS A CA 1
ATOM 572 C C . HIS A 1 70 ? 0.551 -3.909 -28.641 1.00 84.25 70 HIS A C 1
ATOM 574 O O . HIS A 1 70 ? -0.604 -4.293 -28.445 1.00 84.25 70 HIS A O 1
ATOM 580 N N . ASN A 1 71 ? 1.608 -4.681 -28.380 1.00 85.56 71 ASN A N 1
ATOM 581 C CA . ASN A 1 71 ? 1.553 -6.002 -27.752 1.00 85.56 71 ASN A CA 1
ATOM 582 C C . ASN A 1 71 ? 2.051 -5.996 -26.305 1.00 85.56 71 ASN A C 1
ATOM 584 O O . ASN A 1 71 ? 1.841 -6.988 -25.606 1.00 85.56 71 ASN A O 1
ATOM 588 N N . VAL A 1 72 ? 2.656 -4.894 -25.850 1.00 85.25 72 VAL A N 1
ATOM 589 C CA . VAL A 1 72 ? 3.167 -4.764 -24.484 1.00 85.25 72 VAL A CA 1
ATOM 590 C C . VAL A 1 72 ? 2.013 -4.658 -23.503 1.00 85.25 72 VAL A C 1
ATOM 592 O O . VAL A 1 72 ? 1.176 -3.762 -23.587 1.00 85.25 72 VAL A O 1
ATOM 595 N N . GLN A 1 73 ? 1.984 -5.607 -22.572 1.00 84.94 73 GLN A N 1
ATOM 596 C CA . GLN A 1 73 ? 0.956 -5.736 -21.546 1.00 84.94 73 GLN A CA 1
ATOM 597 C C . GLN A 1 73 ? 1.493 -5.430 -20.148 1.00 84.94 73 GLN A C 1
ATOM 599 O O . GLN A 1 73 ? 0.794 -4.833 -19.329 1.00 84.94 73 GLN A O 1
ATOM 604 N N . CYS A 1 74 ? 2.738 -5.826 -19.885 1.00 83.56 74 CYS A N 1
ATOM 605 C CA . CYS A 1 74 ? 3.453 -5.563 -18.645 1.00 83.56 74 CYS A CA 1
ATOM 606 C C . CYS A 1 74 ? 4.805 -4.923 -18.965 1.00 83.56 74 CYS A C 1
ATOM 608 O O . CYS A 1 74 ? 5.535 -5.438 -19.810 1.00 83.56 74 CYS A O 1
ATOM 610 N N . LEU A 1 75 ? 5.157 -3.848 -18.266 1.00 85.38 75 LEU A N 1
ATOM 611 C CA . LEU A 1 75 ? 6.419 -3.141 -18.453 1.00 85.38 75 LEU A CA 1
ATOM 612 C C . LEU A 1 75 ? 7.132 -2.969 -17.111 1.00 85.38 75 LEU A C 1
ATOM 614 O O . LEU A 1 75 ? 6.550 -2.426 -16.175 1.00 85.38 75 LEU A O 1
ATOM 618 N N . THR A 1 76 ? 8.379 -3.423 -17.015 1.00 85.31 76 THR A N 1
ATOM 619 C CA . THR A 1 76 ? 9.241 -3.257 -15.838 1.00 85.31 76 THR A CA 1
ATOM 620 C C . THR A 1 76 ? 10.453 -2.419 -16.231 1.00 85.31 76 THR A C 1
ATOM 622 O O . THR A 1 76 ? 11.180 -2.795 -17.148 1.00 85.31 76 THR A O 1
ATOM 625 N N . LEU A 1 77 ? 10.667 -1.283 -15.568 1.00 83.88 77 LEU A N 1
ATOM 626 C CA . LEU A 1 77 ? 11.673 -0.283 -15.942 1.00 83.88 77 LEU A CA 1
ATOM 627 C C . LEU A 1 77 ? 12.575 0.051 -14.760 1.00 83.88 77 LEU A C 1
ATOM 629 O O . LEU A 1 77 ? 12.100 0.151 -13.629 1.00 83.88 77 LEU A O 1
ATOM 633 N N . ASP A 1 78 ? 13.860 0.261 -15.039 1.00 79.19 78 ASP A N 1
ATOM 634 C CA . ASP A 1 78 ? 14.762 0.981 -14.137 1.00 79.19 78 ASP A CA 1
ATOM 635 C C . ASP A 1 78 ? 14.718 2.494 -14.440 1.00 79.19 78 ASP A C 1
ATOM 637 O O . ASP A 1 78 ? 14.188 2.903 -15.479 1.00 79.19 78 ASP A O 1
ATOM 641 N N . PRO A 1 79 ? 15.276 3.366 -13.581 1.00 72.62 79 PRO A N 1
ATOM 642 C CA . PRO A 1 79 ? 15.117 4.811 -13.743 1.00 72.62 79 PRO A CA 1
ATOM 643 C C . PRO A 1 79 ? 15.774 5.342 -15.022 1.00 72.62 79 PRO A C 1
ATOM 645 O O . PRO A 1 79 ? 15.363 6.373 -15.555 1.00 72.62 79 PRO A O 1
ATOM 648 N N . TRP A 1 80 ? 16.795 4.642 -15.522 1.00 75.62 80 TRP A N 1
ATOM 649 C CA . TRP A 1 80 ? 17.549 5.045 -16.703 1.00 75.62 80 TRP A CA 1
ATOM 650 C C . TRP A 1 80 ? 16.782 4.738 -17.990 1.00 75.62 80 TRP A C 1
ATOM 652 O O . TRP A 1 80 ? 16.650 5.593 -18.867 1.00 75.62 80 TRP A O 1
ATOM 662 N N . SER A 1 81 ? 16.227 3.531 -18.076 1.00 79.94 81 SER A N 1
ATOM 663 C CA . SER A 1 81 ? 15.458 3.070 -19.228 1.00 79.94 81 SER A CA 1
ATOM 664 C C . SER A 1 81 ? 14.103 3.756 -19.342 1.00 79.94 81 SER A C 1
ATOM 666 O O . SER A 1 81 ? 13.581 3.954 -20.443 1.00 79.94 81 SER A O 1
ATOM 668 N N . MET A 1 82 ? 13.539 4.157 -18.207 1.00 77.06 82 MET A N 1
ATOM 669 C CA . MET A 1 82 ? 12.161 4.593 -18.142 1.00 77.06 82 MET A CA 1
ATOM 670 C C . MET A 1 82 ? 11.869 5.828 -18.997 1.00 77.06 82 MET A C 1
ATOM 672 O O . MET A 1 82 ? 10.879 5.844 -19.725 1.00 77.06 82 MET A O 1
ATOM 676 N N . ILE A 1 83 ? 12.743 6.840 -18.967 1.00 73.81 83 ILE A N 1
ATOM 677 C CA . ILE A 1 83 ? 12.535 8.070 -19.742 1.00 73.81 83 ILE A CA 1
ATOM 678 C C . ILE A 1 83 ? 12.467 7.752 -21.235 1.00 73.81 83 ILE A C 1
ATOM 680 O O . ILE A 1 83 ? 11.530 8.184 -21.904 1.00 73.81 83 ILE A O 1
ATOM 684 N N . SER A 1 84 ? 13.430 6.998 -21.758 1.00 81.62 84 SER A N 1
ATOM 685 C CA . SER A 1 84 ? 13.473 6.670 -23.183 1.00 81.62 84 SER A CA 1
ATOM 686 C C . SER A 1 84 ? 12.281 5.808 -23.587 1.00 81.62 84 SER A C 1
ATOM 688 O O . SER A 1 84 ? 11.618 6.100 -24.575 1.00 81.62 84 SER A O 1
ATOM 690 N N . VAL A 1 85 ? 11.948 4.793 -22.792 1.00 84.62 85 VAL A N 1
ATOM 691 C CA . VAL A 1 85 ? 10.897 3.823 -23.126 1.00 84.62 85 VAL A CA 1
ATOM 692 C C . VAL A 1 85 ? 9.507 4.453 -23.076 1.00 84.62 85 VAL A C 1
ATOM 694 O O . VAL A 1 85 ? 8.702 4.228 -23.981 1.00 84.62 85 VAL A O 1
ATOM 697 N N . LEU A 1 86 ? 9.222 5.264 -22.054 1.00 79.19 86 LEU A N 1
ATOM 698 C CA . LEU A 1 86 ? 7.928 5.938 -21.928 1.00 79.19 86 LEU A CA 1
ATOM 699 C C . LEU A 1 86 ? 7.773 7.101 -22.915 1.00 79.19 86 LEU A C 1
ATOM 701 O O . LEU A 1 86 ? 6.662 7.365 -23.352 1.00 79.19 86 LEU A O 1
ATOM 705 N N . SER A 1 87 ? 8.863 7.767 -23.317 1.00 73.69 87 SER A N 1
ATOM 706 C CA . SER A 1 87 ? 8.782 8.883 -24.279 1.00 73.69 87 SER A CA 1
ATOM 707 C C . SER A 1 87 ? 8.533 8.427 -25.721 1.00 73.69 87 SER A C 1
ATOM 709 O O . SER A 1 87 ? 8.141 9.237 -26.555 1.00 73.69 87 SER A O 1
ATOM 711 N N . ILE A 1 88 ? 8.821 7.165 -26.048 1.00 77.44 88 ILE A N 1
ATOM 712 C CA . ILE A 1 88 ? 8.816 6.682 -27.437 1.00 77.44 88 ILE A CA 1
ATOM 713 C C . ILE A 1 88 ? 7.505 5.992 -27.814 1.00 77.44 88 ILE A C 1
ATOM 715 O O . ILE A 1 88 ? 7.174 5.924 -28.999 1.00 77.44 88 ILE A O 1
ATOM 719 N N . GLY A 1 89 ? 6.768 5.467 -26.833 1.00 69.56 89 GLY A N 1
ATOM 720 C CA . GLY A 1 89 ? 5.679 4.546 -27.110 1.00 69.56 89 GLY A CA 1
ATOM 721 C C . GLY A 1 89 ? 4.329 4.945 -26.534 1.00 69.56 89 GLY A C 1
ATOM 722 O O . GLY A 1 89 ? 4.230 5.354 -25.382 1.00 69.56 89 GLY A O 1
ATOM 723 N N . ASN A 1 90 ? 3.281 4.730 -27.328 1.00 77.06 90 ASN A N 1
ATOM 724 C CA . ASN A 1 90 ? 1.928 4.560 -26.821 1.00 77.06 90 ASN A CA 1
ATOM 725 C C . ASN A 1 90 ? 1.683 3.056 -26.636 1.00 77.06 90 ASN A C 1
ATOM 727 O O . ASN A 1 90 ? 1.793 2.279 -27.590 1.00 77.06 90 ASN A O 1
ATOM 731 N N . TYR A 1 91 ? 1.361 2.645 -25.411 1.00 81.81 91 TYR A N 1
ATOM 732 C CA . TYR A 1 91 ? 1.176 1.245 -25.042 1.00 81.81 91 TYR A CA 1
ATOM 733 C C . TYR A 1 91 ? -0.306 0.935 -24.775 1.00 81.81 91 TYR A C 1
ATOM 735 O O . TYR A 1 91 ? -0.717 0.817 -23.620 1.00 81.81 91 TYR A O 1
ATOM 743 N N . PRO A 1 92 ? -1.134 0.750 -25.819 1.00 76.25 92 PRO A N 1
ATOM 744 C CA . PRO A 1 92 ? -2.590 0.654 -25.678 1.00 76.25 92 PRO A CA 1
ATOM 745 C C . PRO A 1 92 ? -3.080 -0.589 -24.917 1.00 76.25 92 PRO A C 1
ATOM 747 O O . PRO A 1 92 ? -4.249 -0.660 -24.556 1.00 76.25 92 PRO A O 1
ATOM 750 N N . LYS A 1 93 ? -2.223 -1.595 -24.694 1.00 81.25 93 LYS A N 1
ATOM 751 C CA . LYS A 1 93 ? -2.555 -2.813 -23.931 1.00 81.25 93 LYS A CA 1
ATOM 752 C C . LYS A 1 93 ? -1.862 -2.883 -22.565 1.00 81.25 93 LYS A C 1
ATOM 754 O O . LYS A 1 93 ? -1.969 -3.910 -21.888 1.00 81.25 93 LYS A O 1
ATOM 759 N N . LEU A 1 94 ? -1.142 -1.830 -22.169 1.00 80.19 94 LEU A N 1
ATOM 760 C CA . LEU A 1 94 ? -0.350 -1.813 -20.944 1.00 80.19 94 LEU A CA 1
ATOM 761 C C . LEU A 1 94 ? -1.248 -1.698 -19.720 1.00 80.19 94 LEU A C 1
ATOM 763 O O . LEU A 1 94 ? -1.687 -0.612 -19.364 1.00 80.19 94 LEU A O 1
ATOM 767 N N . HIS A 1 95 ? -1.457 -2.816 -19.036 1.00 75.31 95 HIS A N 1
ATOM 768 C CA . HIS A 1 95 ? -2.249 -2.846 -17.808 1.00 75.31 95 HIS A CA 1
ATOM 769 C C . HIS A 1 95 ? -1.396 -2.932 -16.538 1.00 75.31 95 HIS A C 1
ATOM 771 O O . HIS A 1 95 ? -1.914 -2.741 -15.437 1.00 75.31 95 HIS A O 1
ATOM 777 N N . LYS A 1 96 ? -0.087 -3.192 -16.673 1.00 75.44 96 LYS A N 1
ATOM 778 C CA . LYS A 1 96 ? 0.855 -3.273 -15.552 1.00 75.44 96 LYS A CA 1
ATOM 779 C C . LYS A 1 96 ? 2.155 -2.528 -15.842 1.00 75.44 96 LYS A C 1
ATOM 781 O O . LYS A 1 96 ? 2.893 -2.903 -16.749 1.00 75.44 96 LYS A O 1
ATOM 786 N N . LEU A 1 97 ? 2.485 -1.553 -15.000 1.00 78.56 97 LEU A N 1
ATOM 787 C CA . LEU A 1 97 ? 3.761 -0.841 -15.000 1.00 78.56 97 LEU A CA 1
ATOM 788 C C . LEU A 1 97 ? 4.481 -1.075 -13.664 1.00 78.56 97 LEU A C 1
ATOM 790 O O . LEU A 1 97 ? 3.902 -0.946 -12.589 1.00 78.56 97 LEU A O 1
ATOM 794 N N . THR A 1 98 ? 5.747 -1.470 -13.718 1.00 78.81 98 THR A N 1
ATOM 795 C CA . THR A 1 98 ? 6.613 -1.657 -12.549 1.00 78.81 98 THR A CA 1
ATOM 796 C C . THR A 1 98 ? 7.831 -0.766 -12.706 1.00 78.81 98 THR A C 1
ATOM 798 O O . THR A 1 98 ? 8.593 -0.922 -13.656 1.00 78.81 98 THR A O 1
ATOM 801 N N . LEU A 1 99 ? 8.021 0.166 -11.780 1.00 74.44 99 LEU A N 1
ATOM 802 C CA . LEU A 1 99 ? 9.185 1.041 -11.750 1.00 74.44 99 LEU A CA 1
ATOM 803 C C . LEU A 1 99 ? 10.075 0.596 -10.591 1.00 74.44 99 LEU A C 1
ATOM 805 O O . LEU A 1 99 ? 9.670 0.618 -9.426 1.00 74.44 99 LEU A O 1
ATOM 809 N N . ILE A 1 100 ? 11.280 0.142 -10.921 1.00 71.94 100 ILE A N 1
ATOM 810 C CA . ILE A 1 100 ? 12.308 -0.210 -9.946 1.00 71.94 100 ILE A CA 1
ATOM 811 C C . ILE A 1 100 ? 13.181 1.023 -9.767 1.00 71.94 100 ILE A C 1
ATOM 813 O O . ILE A 1 100 ? 13.787 1.481 -10.730 1.00 71.94 100 ILE A O 1
ATOM 817 N N . HIS A 1 101 ? 13.239 1.580 -8.558 1.00 65.12 101 HIS A N 1
ATOM 818 C CA . HIS A 1 101 ? 13.943 2.833 -8.316 1.00 65.12 101 HIS A CA 1
ATOM 819 C C . HIS A 1 101 ? 15.019 2.710 -7.245 1.00 65.12 101 HIS A C 1
ATOM 821 O O . HIS A 1 101 ? 14.814 2.120 -6.188 1.00 65.12 101 HIS A O 1
ATOM 827 N N . HIS A 1 102 ? 16.174 3.325 -7.510 1.00 53.38 102 HIS A N 1
ATOM 828 C CA . HIS A 1 102 ? 17.313 3.329 -6.588 1.00 53.38 102 HIS A CA 1
ATOM 829 C C . HIS A 1 102 ? 17.714 4.735 -6.091 1.00 53.38 102 HIS A C 1
ATOM 831 O O . HIS A 1 102 ? 18.485 4.805 -5.131 1.00 53.38 102 HIS A O 1
ATOM 837 N N . LYS A 1 103 ? 17.233 5.845 -6.697 1.00 52.03 103 LYS A N 1
ATOM 838 C CA . LYS A 1 103 ? 17.656 7.226 -6.342 1.00 52.03 103 LYS A CA 1
ATOM 839 C C . LYS A 1 103 ? 16.610 8.327 -6.600 1.00 52.03 103 LYS A C 1
ATOM 841 O O . LYS A 1 103 ? 16.315 8.625 -7.753 1.00 52.03 103 LYS A O 1
ATOM 846 N N . VAL A 1 104 ? 16.173 8.993 -5.527 1.00 45.34 104 VAL A N 1
ATOM 847 C CA . VAL A 1 104 ? 15.236 10.141 -5.412 1.00 45.34 104 VAL A CA 1
ATOM 848 C C . VAL A 1 104 ? 15.150 11.060 -6.640 1.00 45.34 104 VAL A C 1
ATOM 850 O O . VAL A 1 104 ? 14.085 11.202 -7.226 1.00 45.34 104 VAL A O 1
ATOM 853 N N . GLU A 1 105 ? 16.278 11.619 -7.085 1.00 51.81 105 GLU A N 1
ATOM 854 C CA . GLU A 1 105 ? 16.368 12.707 -8.080 1.00 51.81 105 GLU A CA 1
ATOM 855 C C . GLU A 1 105 ? 15.774 12.380 -9.456 1.00 51.81 105 GLU A C 1
ATOM 857 O O . GLU A 1 105 ? 15.428 13.279 -10.226 1.00 51.81 105 GLU A O 1
ATOM 862 N N . ILE A 1 106 ? 15.682 11.093 -9.805 1.00 50.97 106 ILE A N 1
ATOM 863 C CA . ILE A 1 106 ? 15.123 10.702 -11.098 1.00 50.97 106 ILE A CA 1
ATOM 864 C C . ILE A 1 106 ? 13.591 10.706 -11.027 1.00 50.97 106 ILE A C 1
ATOM 866 O O . ILE A 1 106 ? 12.980 11.053 -12.029 1.00 50.97 106 ILE A O 1
ATOM 870 N N . ALA A 1 107 ? 12.969 10.456 -9.864 1.00 48.38 107 ALA A N 1
ATOM 871 C CA . ALA A 1 107 ? 11.510 10.404 -9.713 1.00 48.38 107 ALA A CA 1
ATOM 872 C C . ALA A 1 107 ? 10.819 11.702 -10.164 1.00 48.38 107 ALA A C 1
ATOM 874 O O . ALA A 1 107 ? 9.914 11.643 -10.987 1.00 48.38 107 ALA A O 1
ATOM 875 N N . ASP A 1 108 ? 11.308 12.878 -9.776 1.00 46.62 108 ASP A N 1
ATOM 876 C CA . ASP A 1 108 ? 10.726 14.147 -10.245 1.00 46.62 108 ASP A CA 1
ATOM 877 C C . ASP A 1 108 ? 10.753 14.272 -11.776 1.00 46.62 108 ASP A C 1
ATOM 879 O O . ASP A 1 108 ? 9.788 14.703 -12.402 1.00 46.62 108 ASP A O 1
ATOM 883 N N . ARG A 1 109 ? 11.833 13.817 -12.424 1.00 51.81 109 ARG A N 1
ATOM 884 C CA . ARG A 1 109 ? 11.930 13.805 -13.895 1.00 51.81 109 ARG A CA 1
ATOM 885 C C . ARG A 1 109 ? 11.018 12.765 -14.538 1.00 51.81 109 ARG A C 1
ATOM 887 O O . ARG A 1 109 ? 10.622 12.951 -15.688 1.00 51.81 109 ARG A O 1
ATOM 894 N N . ILE A 1 110 ? 10.730 11.674 -13.826 1.00 53.12 110 ILE A N 1
ATOM 895 C CA . ILE A 1 110 ? 9.794 10.636 -14.258 1.00 53.12 110 ILE A CA 1
ATOM 896 C C . ILE A 1 110 ? 8.391 11.231 -14.339 1.00 53.12 110 ILE A C 1
ATOM 898 O O . ILE A 1 110 ? 7.761 11.161 -15.393 1.00 53.12 110 ILE A O 1
ATOM 902 N N . PHE A 1 111 ? 7.924 11.847 -13.254 1.00 50.94 111 PHE A N 1
ATOM 903 C CA . PHE A 1 111 ? 6.541 12.303 -13.150 1.00 50.94 111 PHE A CA 1
ATOM 904 C C . PHE A 1 111 ? 6.290 13.597 -13.919 1.00 50.94 111 PHE A C 1
ATOM 906 O O . PHE A 1 111 ? 5.331 13.629 -14.676 1.00 50.94 111 PHE A O 1
ATOM 913 N N . CYS A 1 112 ? 7.227 14.553 -13.934 1.00 48.53 112 CYS A N 1
ATOM 914 C CA . CYS A 1 112 ? 7.138 15.724 -14.821 1.00 48.53 112 CYS A CA 1
ATOM 915 C C . CYS A 1 112 ? 7.038 15.356 -16.316 1.00 48.53 112 CYS A C 1
ATOM 917 O O . CYS A 1 112 ? 6.576 16.154 -17.127 1.00 48.53 112 CYS A O 1
ATOM 919 N N . LYS A 1 113 ? 7.508 14.164 -16.719 1.00 49.78 113 LYS A N 1
ATOM 920 C CA . LYS A 1 113 ? 7.339 13.652 -18.089 1.00 49.78 113 LYS A CA 1
ATOM 921 C C . LYS A 1 113 ? 6.077 12.818 -18.271 1.00 49.78 113 LYS A C 1
ATOM 923 O O . LYS A 1 113 ? 5.529 12.836 -19.369 1.00 49.78 113 LYS A O 1
ATOM 928 N N . LEU A 1 114 ? 5.612 12.127 -17.231 1.00 49.12 114 LEU A N 1
ATOM 929 C CA . LEU A 1 114 ? 4.274 11.532 -17.221 1.00 49.12 114 LEU A CA 1
ATOM 930 C C . LEU A 1 114 ? 3.189 12.621 -17.325 1.00 49.12 114 LEU A C 1
ATOM 932 O O . LEU A 1 114 ? 2.227 12.423 -18.057 1.00 49.12 114 LEU A O 1
ATOM 936 N N . ASP A 1 115 ? 3.404 13.793 -16.718 1.00 40.91 115 ASP A N 1
ATOM 937 C CA . ASP A 1 115 ? 2.548 14.988 -16.830 1.00 40.91 115 ASP A CA 1
ATOM 938 C C . ASP A 1 115 ? 2.437 15.522 -18.271 1.00 40.91 115 ASP A C 1
ATOM 940 O O . ASP A 1 115 ? 1.481 16.214 -18.616 1.00 40.91 115 ASP A O 1
ATOM 944 N N . GLY A 1 116 ? 3.412 15.203 -19.130 1.00 37.38 116 GLY A N 1
ATOM 945 C CA . GLY A 1 116 ? 3.427 15.568 -20.548 1.00 37.38 116 GLY A CA 1
ATOM 946 C C . GLY A 1 116 ? 2.873 14.494 -21.485 1.00 37.38 116 GLY A C 1
ATOM 947 O O . GLY A 1 116 ? 2.843 14.708 -22.699 1.00 37.38 116 GLY A O 1
ATOM 948 N N . LEU A 1 117 ? 2.469 13.333 -20.965 1.00 40.34 117 LEU A N 1
ATOM 949 C CA . LEU A 1 117 ? 1.875 12.288 -21.786 1.00 40.34 117 LEU A CA 1
ATOM 950 C C . LEU A 1 117 ? 0.367 12.533 -21.924 1.00 40.34 117 LEU A C 1
ATOM 952 O O . LEU A 1 117 ? -0.274 12.979 -20.973 1.00 40.34 117 LEU A O 1
ATOM 956 N N . PRO A 1 118 ? -0.226 12.259 -23.099 1.00 38.06 118 PRO A N 1
ATOM 957 C CA . PRO A 1 118 ? -1.632 12.554 -23.345 1.00 38.06 118 PRO A CA 1
ATOM 958 C C . PRO A 1 118 ? -2.521 11.927 -22.266 1.00 38.06 118 PRO A C 1
ATOM 960 O O . PRO A 1 118 ? -2.414 10.732 -21.985 1.00 38.06 118 PRO A O 1
ATOM 963 N N . SER A 1 119 ? -3.433 12.717 -21.697 1.00 38.94 119 SER A N 1
ATOM 964 C CA . SER A 1 119 ? -4.447 12.283 -20.719 1.00 38.94 119 SER A CA 1
ATOM 965 C C . SER A 1 119 ? -5.310 11.108 -21.210 1.00 38.94 119 SER A C 1
ATOM 967 O O . SER A 1 119 ? -5.908 10.384 -20.414 1.00 38.94 119 SER A O 1
ATOM 969 N N . GLU A 1 120 ? -5.317 10.865 -22.521 1.00 38.88 120 GLU A N 1
ATOM 970 C CA . GLU A 1 120 ? -5.949 9.730 -23.197 1.00 38.88 120 GLU A CA 1
ATOM 971 C C . GLU A 1 120 ? -5.239 8.379 -22.955 1.00 38.88 120 GLU A C 1
ATOM 973 O O . GLU A 1 120 ? -5.854 7.334 -23.145 1.00 38.88 120 GLU A O 1
ATOM 978 N N . CYS A 1 121 ? -3.979 8.363 -22.498 1.00 38.28 121 CYS A N 1
ATOM 979 C CA . CYS A 1 121 ? -3.229 7.126 -22.228 1.00 38.28 121 CYS A CA 1
ATOM 980 C C . CYS A 1 121 ? -3.465 6.541 -20.823 1.00 38.28 121 CYS A C 1
ATOM 982 O O . CYS A 1 121 ? -3.263 5.343 -20.619 1.00 38.28 121 CYS A O 1
ATOM 984 N N . TYR A 1 122 ? -3.866 7.359 -19.844 1.00 41.38 122 TYR A N 1
ATOM 985 C CA . TYR A 1 122 ? -3.800 6.985 -18.420 1.00 41.38 122 TYR A CA 1
ATOM 986 C C . TYR A 1 122 ? -5.150 6.825 -17.734 1.00 41.38 122 TYR A C 1
ATOM 988 O O . TYR A 1 122 ? -5.225 6.161 -16.702 1.00 41.38 122 TYR A O 1
ATOM 996 N N . SER A 1 123 ? -6.222 7.380 -18.300 1.0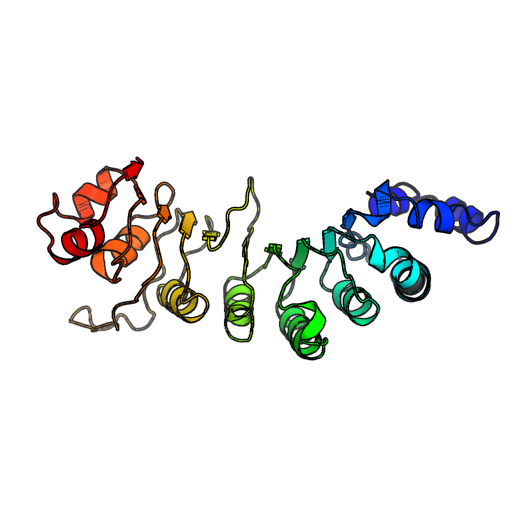0 38.94 123 SER A N 1
ATOM 997 C CA . SER A 1 123 ? -7.510 7.452 -17.603 1.00 38.94 123 SER A CA 1
ATOM 998 C C . SER A 1 123 ? -8.224 6.102 -17.450 1.00 38.94 123 SER A C 1
ATOM 1000 O O . SER A 1 123 ? -9.209 6.023 -16.724 1.00 38.94 123 SER A O 1
ATOM 1002 N N . SER A 1 124 ? -7.764 5.029 -18.109 1.00 40.44 124 SER A N 1
ATOM 1003 C CA . SER A 1 124 ? -8.524 3.766 -18.126 1.00 40.44 124 SER A CA 1
ATOM 1004 C C . SER A 1 124 ? -7.737 2.459 -18.328 1.00 40.44 124 SER A C 1
ATOM 1006 O O . SER A 1 124 ? -8.365 1.401 -18.344 1.00 40.44 124 SER A O 1
ATOM 1008 N N . ILE A 1 125 ? -6.399 2.468 -18.446 1.00 47.94 125 ILE A N 1
ATOM 1009 C CA . ILE A 1 125 ? -5.646 1.248 -18.831 1.00 47.94 125 ILE A CA 1
ATOM 1010 C C . ILE A 1 125 ? -4.684 0.750 -17.743 1.00 47.94 125 ILE A C 1
ATOM 1012 O O . ILE A 1 125 ? -4.596 -0.459 -17.528 1.00 47.94 125 ILE A O 1
ATOM 1016 N N . ILE A 1 126 ? -4.000 1.631 -17.004 1.00 49.88 126 ILE A N 1
ATOM 1017 C CA . ILE A 1 126 ? -3.061 1.188 -15.963 1.00 49.88 126 ILE A CA 1
ATOM 1018 C C . ILE A 1 126 ? -3.838 0.782 -14.711 1.00 49.88 126 ILE A C 1
ATOM 1020 O O . ILE A 1 126 ? -4.242 1.614 -13.906 1.00 49.88 126 ILE A O 1
ATOM 1024 N N . VAL A 1 127 ? -4.012 -0.528 -14.552 1.00 50.09 127 VAL A N 1
ATOM 1025 C CA . VAL A 1 127 ? -4.637 -1.142 -13.373 1.00 50.09 127 VAL A CA 1
ATOM 1026 C C . VAL A 1 127 ? -3.602 -1.369 -12.262 1.00 50.09 127 VAL A C 1
ATOM 1028 O O . VAL A 1 127 ? -3.954 -1.623 -11.115 1.00 50.09 127 VAL A O 1
ATOM 1031 N N . TYR A 1 128 ? -2.302 -1.314 -12.578 1.00 52.03 128 TYR A N 1
ATOM 1032 C CA . TYR A 1 128 ? -1.259 -1.689 -11.629 1.00 52.03 128 TYR A CA 1
ATOM 1033 C C . TYR A 1 128 ? 0.026 -0.864 -11.769 1.00 52.03 128 TYR A C 1
ATOM 1035 O O . TYR A 1 128 ? 0.692 -0.937 -12.803 1.00 52.03 128 TYR A O 1
ATOM 1043 N N . LEU A 1 129 ? 0.405 -0.144 -10.704 1.00 59.50 129 LEU A N 1
ATOM 1044 C CA . LEU A 1 129 ? 1.665 0.604 -10.595 1.00 59.50 129 LEU A CA 1
ATOM 1045 C C . LEU A 1 129 ? 2.476 0.126 -9.386 1.00 59.50 129 LEU A C 1
ATOM 1047 O O . LEU A 1 129 ? 2.197 0.540 -8.270 1.00 59.50 129 LEU A O 1
ATOM 1051 N N . ASN A 1 130 ? 3.502 -0.694 -9.606 1.00 58.38 130 ASN A N 1
ATOM 1052 C CA . ASN A 1 130 ? 4.413 -1.134 -8.543 1.00 58.38 130 ASN A CA 1
ATOM 1053 C C . ASN A 1 130 ? 5.626 -0.190 -8.451 1.00 58.38 130 ASN A C 1
ATOM 1055 O O . ASN A 1 130 ? 6.305 0.021 -9.459 1.00 58.38 130 ASN A O 1
ATOM 1059 N N . LEU A 1 131 ? 5.894 0.352 -7.259 1.00 59.47 131 LEU A N 1
ATOM 1060 C CA . LEU A 1 131 ? 6.958 1.320 -6.986 1.00 59.47 131 LEU A CA 1
ATOM 1061 C C . LEU A 1 131 ? 7.915 0.775 -5.924 1.00 59.47 131 LEU A C 1
ATOM 1063 O O . LEU A 1 131 ? 7.610 0.817 -4.736 1.00 59.47 131 LEU A O 1
ATOM 1067 N N . LYS A 1 132 ? 9.109 0.338 -6.333 1.00 55.88 132 LYS A N 1
ATOM 1068 C CA . LYS A 1 132 ? 10.177 0.013 -5.376 1.00 55.88 132 LYS A CA 1
ATOM 1069 C C . LYS A 1 132 ? 11.009 1.262 -5.126 1.00 55.88 132 LYS A C 1
ATOM 1071 O O . LYS A 1 132 ? 11.727 1.670 -6.033 1.00 55.88 132 LYS A O 1
ATOM 1076 N N . VAL A 1 133 ? 10.913 1.869 -3.945 1.00 55.69 133 VAL A N 1
ATOM 1077 C CA . VAL A 1 133 ? 11.687 3.071 -3.590 1.00 55.69 133 VAL A CA 1
ATOM 1078 C C . VAL A 1 133 ? 12.710 2.784 -2.497 1.00 55.69 133 VAL A C 1
ATOM 1080 O O . VAL A 1 133 ? 12.538 1.870 -1.694 1.00 55.69 133 VAL A O 1
ATOM 1083 N N . LYS A 1 134 ? 13.789 3.576 -2.476 1.00 49.50 134 LYS A N 1
ATOM 1084 C CA . LYS A 1 134 ? 14.890 3.410 -1.522 1.00 49.50 134 LYS A CA 1
ATOM 1085 C C . LYS A 1 134 ? 14.648 4.154 -0.210 1.00 49.50 134 LYS A C 1
ATOM 1087 O O . LYS A 1 134 ? 15.124 3.705 0.826 1.00 49.50 134 LYS A O 1
ATOM 1092 N N . THR A 1 135 ? 13.955 5.289 -0.243 1.00 49.38 135 THR A N 1
ATOM 1093 C CA . THR A 1 135 ? 13.634 6.032 0.974 1.00 49.38 135 THR A CA 1
ATOM 1094 C C . THR A 1 135 ? 12.159 6.394 1.034 1.00 49.38 135 THR A C 1
ATOM 1096 O O . THR A 1 135 ? 11.487 6.575 0.021 1.00 49.38 135 THR A O 1
ATOM 1099 N N . PHE A 1 136 ? 11.653 6.489 2.255 1.00 50.41 136 PHE A N 1
ATOM 1100 C CA . PHE A 1 136 ? 10.257 6.768 2.565 1.00 50.41 136 PHE A CA 1
ATOM 1101 C C . PHE A 1 136 ? 9.757 8.112 2.011 1.00 50.41 136 PHE A C 1
ATOM 1103 O O . PHE A 1 136 ? 8.651 8.199 1.471 1.00 50.41 136 PHE A O 1
ATOM 1110 N N . ASN A 1 137 ? 10.608 9.142 2.055 1.00 53.41 137 ASN A N 1
ATOM 1111 C CA . ASN A 1 137 ? 10.317 10.445 1.459 1.00 53.41 137 ASN A CA 1
ATOM 1112 C C . ASN A 1 137 ? 10.084 10.355 -0.053 1.00 53.41 137 ASN A C 1
ATOM 1114 O O . ASN A 1 137 ? 9.254 11.096 -0.577 1.00 53.41 137 ASN A O 1
ATOM 1118 N N . ASP A 1 138 ? 10.735 9.412 -0.739 1.00 54.69 138 ASP A N 1
ATOM 1119 C CA . ASP A 1 138 ? 10.564 9.224 -2.181 1.00 54.69 138 ASP A CA 1
ATOM 1120 C C . ASP A 1 138 ? 9.133 8.812 -2.501 1.00 54.69 138 ASP A C 1
ATOM 1122 O O . ASP A 1 138 ? 8.535 9.354 -3.418 1.00 54.69 138 ASP A O 1
ATOM 1126 N N . CYS A 1 139 ? 8.541 7.911 -1.711 1.00 54.16 139 CYS A N 1
ATOM 1127 C CA . CYS A 1 139 ? 7.136 7.540 -1.868 1.00 54.16 139 CYS A CA 1
ATOM 1128 C C . CYS A 1 139 ? 6.196 8.725 -1.656 1.00 54.16 139 CYS A C 1
ATOM 1130 O O . CYS A 1 139 ? 5.224 8.874 -2.389 1.00 54.16 139 CYS A O 1
ATOM 1132 N N . LEU A 1 140 ? 6.473 9.571 -0.667 1.00 52.94 140 LEU A N 1
ATOM 1133 C CA . LEU A 1 140 ? 5.598 10.684 -0.308 1.00 52.94 140 LEU A CA 1
ATOM 1134 C C . LEU A 1 140 ? 5.520 11.762 -1.394 1.00 52.94 140 LEU A C 1
ATOM 1136 O O . LEU A 1 140 ? 4.439 12.304 -1.618 1.00 52.94 140 LEU A O 1
ATOM 1140 N N . TRP A 1 141 ? 6.618 12.031 -2.103 1.00 54.41 141 TRP A N 1
ATOM 1141 C CA . TRP A 1 141 ? 6.610 12.917 -3.273 1.00 54.41 141 TRP A CA 1
ATOM 1142 C C . TRP A 1 141 ? 5.762 12.356 -4.420 1.00 54.41 141 TRP A C 1
ATOM 1144 O O . TRP A 1 141 ? 4.998 13.093 -5.040 1.00 54.41 141 TRP A O 1
ATOM 1154 N N . LEU A 1 142 ? 5.816 11.039 -4.643 1.00 53.53 142 LEU A N 1
ATOM 1155 C CA . LEU A 1 142 ? 5.039 10.362 -5.689 1.00 53.53 142 LEU A CA 1
ATOM 1156 C C . LEU A 1 142 ? 3.526 10.467 -5.469 1.00 53.53 142 LEU A C 1
ATOM 1158 O O . LEU A 1 142 ? 2.756 10.559 -6.424 1.00 53.53 142 LEU A O 1
ATOM 1162 N N . LEU A 1 143 ? 3.098 10.462 -4.207 1.00 54.16 143 LEU A N 1
ATOM 1163 C CA . LEU A 1 143 ? 1.690 10.479 -3.817 1.00 54.16 143 LEU A CA 1
ATOM 1164 C C . LEU A 1 143 ? 1.028 11.864 -3.921 1.00 54.16 143 LEU A C 1
ATOM 1166 O O . LEU A 1 143 ? -0.197 11.937 -3.976 1.00 54.16 143 LEU A O 1
ATOM 1170 N N . ASN A 1 144 ? 1.807 12.949 -3.959 1.00 53.25 144 ASN A N 1
ATOM 1171 C CA . ASN A 1 144 ? 1.305 14.306 -3.714 1.00 53.25 144 ASN A CA 1
ATOM 1172 C C . ASN A 1 144 ? 0.858 15.083 -4.975 1.00 53.25 144 ASN A C 1
ATOM 1174 O O . ASN A 1 144 ? 0.350 16.192 -4.849 1.00 53.25 144 ASN A O 1
ATOM 1178 N N . GLY A 1 145 ? 1.051 14.539 -6.185 1.00 53.00 145 GLY A N 1
ATOM 1179 C CA . GLY A 1 145 ? 0.812 15.269 -7.443 1.00 53.00 145 GLY A CA 1
ATOM 1180 C C . GLY A 1 145 ? -0.426 14.830 -8.230 1.00 53.00 145 GLY A C 1
ATOM 1181 O O . GLY A 1 145 ? -1.334 15.626 -8.449 1.00 53.00 145 GLY A O 1
ATOM 1182 N N . HIS A 1 146 ? -0.466 13.565 -8.680 1.00 48.59 146 HIS A N 1
ATOM 1183 C CA . HIS A 1 146 ? -1.387 13.158 -9.763 1.00 48.59 146 HIS A CA 1
ATOM 1184 C C . HIS A 1 146 ? -1.913 11.707 -9.703 1.00 48.59 146 HIS A C 1
ATOM 1186 O O . HIS A 1 146 ? -2.764 11.329 -10.508 1.00 48.59 146 HIS A O 1
ATOM 1192 N N . LEU A 1 147 ? -1.478 10.880 -8.740 1.00 50.84 147 LEU A N 1
ATOM 1193 C CA . LEU A 1 147 ? -1.909 9.471 -8.644 1.00 50.84 147 LEU A CA 1
ATOM 1194 C C . LEU A 1 147 ? -3.354 9.289 -8.144 1.00 50.84 147 LEU A C 1
ATOM 1196 O O . LEU A 1 147 ? -3.904 8.195 -8.259 1.00 50.84 147 LEU A O 1
ATOM 1200 N N . SER A 1 148 ? -3.986 10.353 -7.644 1.00 44.09 148 SER A N 1
ATOM 1201 C CA . SER A 1 148 ? -5.393 10.372 -7.220 1.00 44.09 148 SER A CA 1
ATOM 1202 C C . SER A 1 148 ? -6.386 10.129 -8.366 1.00 44.09 148 SER A C 1
ATOM 1204 O O . SER A 1 148 ? -7.546 9.809 -8.112 1.00 44.09 148 SER A O 1
ATOM 1206 N N . GLN A 1 149 ? -5.944 10.261 -9.623 1.00 44.50 149 GLN A N 1
ATOM 1207 C CA . GLN A 1 149 ? -6.755 10.026 -10.824 1.00 44.50 149 GLN A CA 1
ATOM 1208 C C . GLN A 1 149 ? -6.728 8.566 -11.305 1.00 44.50 149 GLN A C 1
ATOM 1210 O O . GLN A 1 149 ? -7.495 8.198 -12.194 1.00 44.50 149 GLN A O 1
ATOM 1215 N N . LEU A 1 150 ? -5.856 7.720 -10.747 1.00 45.47 150 LEU A N 1
ATOM 1216 C CA . LEU A 1 150 ? -5.783 6.313 -11.130 1.00 45.47 150 LEU A CA 1
ATOM 1217 C C . LEU A 1 150 ? -6.903 5.526 -10.443 1.00 45.47 150 LEU A C 1
ATOM 1219 O O . LEU A 1 150 ? -6.957 5.432 -9.220 1.00 45.47 150 LEU A O 1
ATOM 1223 N N . HIS A 1 151 ? -7.767 4.896 -11.244 1.00 37.16 151 HIS A N 1
ATOM 1224 C CA . HIS A 1 151 ? -8.844 4.023 -10.756 1.00 37.16 151 HIS A CA 1
ATOM 1225 C C . HIS A 1 151 ? -8.332 2.787 -10.002 1.00 37.16 151 HIS A C 1
ATOM 1227 O O . HIS A 1 151 ? -9.084 2.146 -9.269 1.00 37.16 151 HIS A O 1
ATOM 1233 N N . THR A 1 152 ? -7.070 2.399 -10.199 1.00 38.56 152 THR A N 1
ATOM 1234 C CA . THR A 1 152 ? -6.430 1.326 -9.437 1.00 38.56 152 THR A CA 1
ATOM 1235 C C . THR A 1 152 ? -4.947 1.634 -9.288 1.00 38.56 152 THR A C 1
ATOM 1237 O O . THR A 1 152 ? -4.168 1.525 -10.232 1.00 38.56 152 THR A O 1
ATOM 1240 N N . LEU A 1 153 ? -4.554 2.031 -8.081 1.00 41.22 153 LEU A N 1
ATOM 1241 C CA . LEU A 1 153 ? -3.160 2.197 -7.711 1.00 41.22 153 LEU A CA 1
ATOM 1242 C C . LEU A 1 153 ? -2.801 1.146 -6.668 1.00 41.22 153 LEU A C 1
ATOM 1244 O O . LEU A 1 153 ? -3.427 1.081 -5.615 1.00 41.22 153 LEU A O 1
ATOM 1248 N N . VAL A 1 154 ? -1.768 0.353 -6.948 1.00 43.50 154 VAL A N 1
ATOM 1249 C CA . VAL A 1 154 ? -1.210 -0.591 -5.975 1.00 43.50 154 VAL A CA 1
ATOM 1250 C C . VAL A 1 154 ? 0.236 -0.244 -5.716 1.00 43.50 154 VAL A C 1
ATOM 1252 O O . VAL A 1 154 ? 1.147 -0.848 -6.272 1.00 43.50 154 VAL A O 1
ATOM 1255 N N . VAL A 1 155 ? 0.435 0.748 -4.854 1.00 45.28 155 VAL A N 1
ATOM 1256 C CA . VAL A 1 155 ? 1.771 1.106 -4.386 1.00 45.28 155 VAL A CA 1
ATOM 1257 C C . VAL A 1 155 ? 2.308 -0.061 -3.567 1.00 45.28 155 VAL A C 1
ATOM 1259 O O . VAL A 1 155 ? 1.833 -0.331 -2.470 1.00 45.28 155 VAL A O 1
ATOM 1262 N N . HIS A 1 156 ? 3.275 -0.776 -4.128 1.00 45.56 156 HIS A N 1
ATOM 1263 C CA . HIS A 1 156 ? 3.996 -1.841 -3.447 1.00 45.56 156 HIS A CA 1
ATOM 1264 C C . HIS A 1 156 ? 5.385 -1.322 -3.077 1.00 45.56 156 HIS A C 1
ATOM 1266 O O . HIS A 1 156 ? 6.331 -1.467 -3.848 1.00 45.56 156 HIS A O 1
ATOM 1272 N N . VAL A 1 157 ? 5.484 -0.695 -1.905 1.00 43.78 157 VAL A N 1
ATOM 1273 C CA . VAL A 1 157 ? 6.755 -0.220 -1.345 1.00 43.78 157 VAL A CA 1
ATOM 1274 C C . VAL A 1 157 ? 7.513 -1.432 -0.806 1.00 43.78 157 VAL A C 1
ATOM 1276 O O . VAL A 1 157 ? 7.191 -1.946 0.259 1.00 43.78 157 VAL A O 1
ATOM 1279 N N . GLU A 1 158 ? 8.469 -1.949 -1.580 1.00 37.38 158 GLU A N 1
ATOM 1280 C CA . GLU A 1 158 ? 9.293 -3.096 -1.179 1.00 37.38 158 GLU A CA 1
ATOM 1281 C C . GLU A 1 158 ? 10.664 -2.624 -0.688 1.00 37.38 158 GLU A C 1
ATOM 1283 O O . GLU A 1 158 ? 11.487 -2.184 -1.493 1.00 37.38 158 GLU A O 1
ATOM 1288 N N . TYR A 1 159 ? 10.937 -2.787 0.608 1.00 42.00 159 TYR A N 1
ATOM 1289 C CA . TYR A 1 159 ? 12.300 -2.929 1.123 1.00 42.00 159 TYR A CA 1
ATOM 1290 C C . TYR A 1 159 ? 12.531 -4.425 1.409 1.00 42.00 159 TYR A C 1
ATOM 1292 O O . TYR A 1 159 ? 11.673 -5.099 1.970 1.00 42.00 159 TYR A O 1
ATOM 1300 N N . ILE A 1 160 ? 13.633 -4.973 0.895 1.00 30.58 160 ILE A N 1
ATOM 1301 C CA . ILE A 1 160 ? 13.858 -6.401 0.582 1.00 30.58 160 ILE A CA 1
ATOM 1302 C C . ILE A 1 160 ? 13.503 -7.375 1.736 1.00 30.58 160 ILE A C 1
ATOM 1304 O O . ILE A 1 160 ? 14.291 -7.504 2.666 1.00 30.58 160 ILE A O 1
ATOM 1308 N N . HIS A 1 161 ? 12.376 -8.105 1.641 1.00 29.81 161 HIS A N 1
ATOM 1309 C CA . HIS A 1 161 ? 12.263 -9.583 1.544 1.00 29.81 161 HIS A CA 1
ATOM 1310 C C . HIS A 1 161 ? 10.780 -10.066 1.592 1.00 29.81 161 HIS A C 1
ATOM 1312 O O . HIS A 1 161 ? 10.119 -9.963 2.614 1.00 29.81 161 HIS A O 1
ATOM 1318 N N . ASN A 1 162 ? 10.334 -10.699 0.494 1.00 32.66 162 ASN A N 1
ATOM 1319 C CA . ASN A 1 162 ? 9.192 -11.622 0.284 1.00 32.66 162 ASN A CA 1
ATOM 1320 C C . ASN A 1 162 ? 7.692 -11.203 0.421 1.00 32.66 162 ASN A C 1
ATOM 1322 O O . ASN A 1 162 ? 7.153 -10.988 1.497 1.00 32.66 162 ASN A O 1
ATOM 1326 N N . THR A 1 163 ? 7.014 -11.378 -0.733 1.00 32.72 163 THR A N 1
ATOM 1327 C CA . THR A 1 163 ? 5.628 -11.837 -1.044 1.00 32.72 163 THR A CA 1
ATOM 1328 C C . THR A 1 163 ? 4.370 -10.942 -0.882 1.00 32.72 163 THR A C 1
ATOM 1330 O O . THR A 1 163 ? 3.646 -11.051 0.091 1.00 32.72 163 THR A O 1
ATOM 1333 N N . SER A 1 164 ? 3.942 -10.348 -2.018 1.00 32.06 164 SER A N 1
ATOM 1334 C CA . SER A 1 164 ? 2.724 -10.671 -2.829 1.00 32.06 164 SER A CA 1
ATOM 1335 C C . SER A 1 164 ? 1.375 -9.887 -2.752 1.00 32.06 164 SER A C 1
ATOM 1337 O O . SER A 1 164 ? 0.802 -9.688 -1.695 1.00 32.06 164 SER A O 1
ATOM 1339 N N . LYS A 1 165 ? 0.818 -9.676 -3.974 1.00 33.78 165 LYS A N 1
ATOM 1340 C CA . LYS A 1 165 ? -0.594 -9.658 -4.482 1.00 33.78 165 LYS A CA 1
ATOM 1341 C C . LYS A 1 165 ? -1.563 -8.457 -4.291 1.00 33.78 165 LYS A C 1
ATOM 1343 O O . LYS A 1 165 ? -1.474 -7.663 -3.375 1.00 33.78 165 LYS A O 1
ATOM 1348 N N . ILE A 1 166 ? -2.491 -8.373 -5.264 1.00 29.39 166 ILE A N 1
ATOM 1349 C CA . ILE A 1 166 ? -3.325 -7.242 -5.746 1.00 29.39 166 ILE A CA 1
ATOM 1350 C C . ILE A 1 166 ? -4.803 -7.454 -5.409 1.00 29.39 166 ILE A C 1
ATOM 1352 O O . ILE A 1 166 ? -5.312 -8.508 -5.790 1.00 29.39 166 ILE A O 1
ATOM 1356 N N . ILE A 1 167 ? -5.517 -6.454 -4.865 1.00 34.97 167 ILE A N 1
ATOM 1357 C CA . ILE A 1 167 ? -6.981 -6.280 -5.028 1.00 34.97 167 ILE A CA 1
ATOM 1358 C C . ILE A 1 167 ? -7.299 -4.764 -5.040 1.00 34.97 167 ILE A C 1
ATOM 1360 O O . ILE A 1 167 ? -6.693 -4.019 -4.281 1.00 34.97 167 ILE A O 1
ATOM 1364 N N . ASN A 1 168 ? -8.213 -4.323 -5.912 1.00 47.50 168 ASN A N 1
ATOM 1365 C CA . ASN A 1 168 ? -8.602 -2.927 -6.209 1.00 47.50 168 ASN A CA 1
ATOM 1366 C C . ASN A 1 168 ? -8.844 -2.011 -4.987 1.00 47.50 168 ASN A C 1
ATOM 1368 O O . ASN A 1 168 ? -9.385 -2.468 -3.985 1.00 47.50 168 ASN A O 1
ATOM 1372 N N . ASN A 1 169 ? -8.510 -0.714 -5.110 1.00 66.00 169 ASN A N 1
ATOM 1373 C CA . ASN A 1 169 ? -8.633 0.332 -4.072 1.00 66.00 169 ASN A CA 1
ATOM 1374 C C . ASN A 1 169 ? -7.964 -0.011 -2.728 1.00 66.00 169 ASN A C 1
ATOM 1376 O O . ASN A 1 169 ? -8.409 0.452 -1.675 1.00 66.00 169 ASN A O 1
ATOM 1380 N N . LYS A 1 170 ? -6.895 -0.816 -2.744 1.00 69.25 170 LYS A N 1
ATOM 1381 C CA . LYS A 1 170 ? -6.136 -1.173 -1.541 1.00 69.25 170 LYS A CA 1
ATOM 1382 C C . LYS A 1 170 ? -4.706 -0.654 -1.594 1.00 69.25 170 LYS A C 1
ATOM 1384 O O . LYS A 1 170 ? -4.031 -0.800 -2.609 1.00 69.25 170 LYS A O 1
ATOM 1389 N N . VAL A 1 171 ? -4.238 -0.101 -0.480 1.00 73.69 171 VAL A N 1
ATOM 1390 C CA . VAL A 1 171 ? -2.844 0.307 -0.270 1.00 73.69 171 VAL A CA 1
ATOM 1391 C C . VAL A 1 171 ? -2.183 -0.693 0.674 1.00 73.69 171 VAL A C 1
ATOM 1393 O O . VAL A 1 171 ? -2.763 -1.079 1.687 1.00 73.69 171 VAL A O 1
ATOM 1396 N N . TYR A 1 172 ? -0.969 -1.118 0.334 1.00 75.25 172 TYR A N 1
ATOM 1397 C CA . TYR A 1 172 ? -0.154 -2.002 1.160 1.00 75.25 172 TYR A CA 1
ATOM 1398 C C . TYR A 1 172 ? 1.126 -1.263 1.550 1.00 75.25 172 TYR A C 1
ATOM 1400 O O . TYR A 1 172 ? 1.884 -0.822 0.687 1.00 75.25 172 TYR A O 1
ATOM 1408 N N . VAL A 1 173 ? 1.352 -1.109 2.849 1.00 76.19 173 VAL A N 1
ATOM 1409 C CA . VAL A 1 173 ? 2.501 -0.405 3.420 1.00 76.19 173 VAL A CA 1
ATOM 1410 C C . VAL A 1 173 ? 3.312 -1.415 4.208 1.00 76.19 173 VAL A C 1
ATOM 1412 O O . VAL A 1 173 ? 2.781 -2.034 5.125 1.00 76.19 173 VAL A O 1
ATOM 1415 N N . SER A 1 174 ? 4.590 -1.581 3.872 1.00 77.00 174 SER A N 1
ATOM 1416 C CA . SER A 1 174 ? 5.475 -2.496 4.587 1.00 77.00 174 SER A CA 1
ATOM 1417 C C . SER A 1 174 ? 6.839 -1.867 4.827 1.00 77.00 174 SER A C 1
ATOM 1419 O O . SER A 1 174 ? 7.562 -1.599 3.871 1.00 77.00 174 SER A O 1
ATOM 1421 N N . ASP A 1 175 ? 7.207 -1.688 6.094 1.00 69.62 175 ASP A N 1
ATOM 1422 C CA . ASP A 1 175 ? 8.565 -1.328 6.511 1.00 69.62 175 ASP A CA 1
ATOM 1423 C C . ASP A 1 175 ? 8.887 -2.016 7.841 1.00 69.62 175 ASP A C 1
ATOM 1425 O O . ASP A 1 175 ? 8.344 -1.686 8.888 1.00 69.62 175 ASP A O 1
ATOM 1429 N N . VAL A 1 176 ? 9.752 -3.025 7.792 1.00 72.25 176 VAL A N 1
ATOM 1430 C CA . VAL A 1 176 ? 10.161 -3.791 8.981 1.00 72.25 176 VAL A CA 1
ATOM 1431 C C . VAL A 1 176 ? 11.465 -3.280 9.592 1.00 72.25 176 VAL A C 1
ATOM 1433 O O . VAL A 1 176 ? 11.899 -3.806 10.613 1.00 72.25 176 VAL A O 1
ATOM 1436 N N . MET A 1 177 ? 12.102 -2.283 8.971 1.00 67.50 177 MET A N 1
ATOM 1437 C CA . MET A 1 177 ? 13.430 -1.800 9.360 1.00 67.50 177 MET A CA 1
ATOM 1438 C C . MET A 1 177 ? 13.403 -0.374 9.903 1.00 67.50 177 MET A C 1
ATOM 1440 O O . MET A 1 177 ? 14.248 -0.029 10.728 1.00 67.50 177 MET A O 1
ATOM 1444 N N . HIS A 1 178 ? 12.443 0.446 9.476 1.00 73.38 178 HIS A N 1
ATOM 1445 C CA . HIS A 1 178 ? 12.333 1.837 9.894 1.00 73.38 178 HIS A CA 1
ATOM 1446 C C . HIS A 1 178 ? 10.937 2.157 10.417 1.00 73.38 178 HIS A C 1
ATOM 1448 O O . HIS A 1 178 ? 9.931 1.586 10.004 1.00 73.38 178 HIS A O 1
ATOM 1454 N N . SER A 1 179 ? 10.892 3.116 11.335 1.00 76.06 179 SER A N 1
ATOM 1455 C CA . SER A 1 179 ? 9.649 3.697 11.817 1.00 76.06 179 SER A CA 1
ATOM 1456 C C . SER A 1 179 ? 8.955 4.483 10.707 1.00 76.06 179 SER A C 1
ATOM 1458 O O . SER A 1 179 ? 9.566 5.345 10.078 1.00 76.06 179 SER A O 1
ATOM 1460 N N . ILE A 1 180 ? 7.660 4.242 10.526 1.00 81.25 180 ILE A N 1
ATOM 1461 C CA . ILE A 1 180 ? 6.805 5.044 9.649 1.00 81.25 180 ILE A CA 1
ATOM 1462 C C . ILE A 1 180 ? 6.352 6.283 10.433 1.00 81.25 180 ILE A C 1
ATOM 1464 O O . ILE A 1 180 ? 5.967 6.182 11.598 1.00 81.25 180 ILE A O 1
ATOM 1468 N N . GLU A 1 181 ? 6.385 7.459 9.814 1.00 82.69 181 GLU A N 1
ATOM 1469 C CA . GLU A 1 181 ? 5.939 8.708 10.445 1.00 82.69 181 GLU A CA 1
ATOM 1470 C C . GLU A 1 181 ? 4.410 8.765 10.609 1.00 82.69 181 GLU A C 1
ATOM 1472 O O . GLU A 1 181 ? 3.658 8.256 9.777 1.00 82.69 181 GLU A O 1
ATOM 1477 N N . TYR A 1 182 ? 3.921 9.449 11.646 1.00 83.94 182 TYR A N 1
ATOM 1478 C CA . TYR A 1 182 ? 2.482 9.681 11.847 1.00 83.94 182 TYR A CA 1
ATOM 1479 C C . TYR A 1 182 ? 1.795 10.347 10.640 1.00 83.94 182 TYR A C 1
ATOM 1481 O O . TYR A 1 182 ? 0.735 9.897 10.185 1.00 83.94 182 TYR A O 1
ATOM 1489 N N . ASP A 1 183 ? 2.426 11.390 10.095 1.00 82.44 183 ASP A N 1
ATOM 1490 C CA . ASP A 1 183 ? 1.896 12.214 9.002 1.00 82.44 183 ASP A CA 1
ATOM 1491 C C . ASP A 1 183 ? 1.771 11.454 7.679 1.00 82.44 183 ASP A C 1
ATOM 1493 O O . ASP A 1 183 ? 1.058 11.878 6.767 1.00 82.44 183 ASP A O 1
ATOM 1497 N N . PHE A 1 184 ? 2.413 10.298 7.561 1.00 81.38 184 PHE A N 1
ATOM 1498 C CA . PHE A 1 184 ? 2.306 9.453 6.382 1.00 81.38 184 PHE A CA 1
ATOM 1499 C C . PHE A 1 184 ? 0.876 8.990 6.128 1.00 81.38 184 PHE A C 1
ATOM 1501 O O . PHE A 1 184 ? 0.367 9.102 5.013 1.00 81.38 184 PHE A O 1
ATOM 1508 N N . PHE A 1 185 ? 0.187 8.543 7.175 1.00 86.19 185 PHE A N 1
ATOM 1509 C CA . PHE A 1 185 ? -1.204 8.119 7.059 1.00 86.19 185 PHE A CA 1
ATOM 1510 C C . PHE A 1 185 ? -2.147 9.310 6.849 1.00 86.19 185 PHE A C 1
ATOM 1512 O O . PHE A 1 185 ? -3.198 9.155 6.228 1.00 86.19 185 PHE A O 1
ATOM 1519 N N . VAL A 1 186 ? -1.770 10.518 7.277 1.00 85.38 186 VAL A N 1
ATOM 1520 C CA . VAL A 1 186 ? -2.499 11.739 6.895 1.00 85.38 186 VAL A CA 1
ATOM 1521 C C . VAL A 1 186 ? -2.425 11.912 5.378 1.00 85.38 186 VAL A C 1
ATOM 1523 O O . VAL A 1 186 ? -3.457 12.040 4.718 1.00 85.38 186 VAL A O 1
ATOM 1526 N N . ARG A 1 187 ? -1.220 11.824 4.809 1.00 78.12 187 ARG A N 1
ATOM 1527 C CA . ARG A 1 187 ? -0.987 11.991 3.367 1.00 78.12 187 ARG A CA 1
ATOM 1528 C C . ARG A 1 187 ? -1.649 10.893 2.533 1.00 78.12 187 ARG A C 1
ATOM 1530 O O . ARG A 1 187 ? -2.231 11.210 1.501 1.00 78.12 187 ARG A O 1
ATOM 1537 N N . ILE A 1 188 ? -1.656 9.635 2.993 1.00 81.94 188 ILE A N 1
ATOM 1538 C CA . ILE A 1 188 ? -2.413 8.552 2.330 1.00 81.94 188 ILE A CA 1
ATOM 1539 C C . ILE A 1 188 ? -3.893 8.920 2.230 1.00 81.94 188 ILE A C 1
ATOM 1541 O O . ILE A 1 188 ? -4.474 8.802 1.154 1.00 81.94 188 ILE A O 1
ATOM 1545 N N . SER A 1 189 ? -4.506 9.390 3.321 1.00 84.94 189 SER A N 1
ATOM 1546 C CA . SER A 1 189 ? -5.932 9.745 3.310 1.00 84.94 189 SER A CA 1
ATOM 1547 C C . SER A 1 189 ? -6.259 10.887 2.337 1.00 84.94 189 SER A C 1
ATOM 1549 O O . SER A 1 189 ? -7.336 10.904 1.744 1.00 84.94 189 SER A O 1
ATOM 1551 N N . GLN A 1 190 ? -5.316 11.815 2.143 1.00 81.62 190 GLN A N 1
ATOM 1552 C CA . GLN A 1 190 ? -5.449 12.950 1.229 1.00 81.62 190 GLN A CA 1
ATOM 1553 C C . GLN A 1 190 ? -5.252 12.530 -0.232 1.00 81.62 190 GLN A C 1
ATOM 1555 O O . GLN A 1 190 ? -6.015 12.954 -1.099 1.00 81.62 190 GLN A O 1
ATOM 1560 N N . ALA A 1 191 ? -4.262 11.677 -0.502 1.00 69.44 191 ALA A N 1
ATOM 1561 C CA . ALA A 1 191 ? -3.965 11.183 -1.845 1.00 69.44 191 ALA A CA 1
ATOM 1562 C C . ALA A 1 191 ? -5.014 10.172 -2.346 1.00 69.44 191 ALA A C 1
ATOM 1564 O O . ALA A 1 191 ? -5.310 10.129 -3.541 1.00 69.44 191 ALA A O 1
ATOM 1565 N N . PHE A 1 192 ? -5.605 9.388 -1.435 1.00 75.31 192 PHE A N 1
ATOM 1566 C CA . PHE A 1 192 ? -6.559 8.316 -1.737 1.00 75.31 192 PHE A CA 1
ATOM 1567 C C . PHE A 1 192 ? -7.884 8.495 -0.988 1.00 75.31 192 PHE A C 1
ATOM 1569 O O . PHE A 1 192 ? -8.222 7.693 -0.113 1.00 75.31 192 PHE A O 1
ATOM 1576 N N . PRO A 1 193 ? -8.700 9.502 -1.347 1.00 78.69 193 PRO A N 1
ATOM 1577 C CA . PRO A 1 193 ? -9.968 9.754 -0.661 1.00 78.69 193 PRO A CA 1
ATOM 1578 C C . PRO A 1 193 ? -10.970 8.590 -0.782 1.00 78.69 193 PRO A C 1
ATOM 1580 O O . PRO A 1 193 ? -11.863 8.462 0.054 1.00 78.69 193 PRO A O 1
ATOM 1583 N N . LEU A 1 194 ? -10.817 7.731 -1.799 1.00 79.31 194 LEU A N 1
ATOM 1584 C CA . LEU A 1 194 ? -11.657 6.556 -2.064 1.00 79.31 194 LEU A CA 1
ATOM 1585 C C . LEU A 1 194 ? -11.013 5.228 -1.620 1.00 79.31 194 LEU A C 1
ATOM 1587 O O . LEU A 1 194 ? -11.439 4.172 -2.076 1.00 79.31 194 LEU A O 1
ATOM 1591 N N . LEU A 1 195 ? -9.986 5.262 -0.762 1.00 83.06 195 LEU A N 1
ATOM 1592 C CA . LEU A 1 195 ? -9.295 4.057 -0.293 1.00 83.06 195 LEU A CA 1
ATOM 1593 C C . LEU A 1 195 ? -10.264 3.077 0.386 1.00 83.06 195 LEU A C 1
ATOM 1595 O O . LEU A 1 195 ? -10.932 3.448 1.347 1.00 83.06 195 LEU A O 1
ATOM 1599 N N . GLU A 1 196 ? -10.300 1.826 -0.077 1.00 89.31 196 GLU A N 1
ATOM 1600 C CA . GLU A 1 196 ? -11.193 0.772 0.426 1.00 89.31 196 GLU A CA 1
ATOM 1601 C C . GLU A 1 196 ? -10.473 -0.265 1.290 1.00 89.31 196 GLU A C 1
ATOM 1603 O O . GLU A 1 196 ? -11.090 -0.869 2.172 1.00 89.31 196 GLU A O 1
ATOM 1608 N N . GLY A 1 197 ? -9.174 -0.477 1.069 1.00 89.50 197 GLY A N 1
ATOM 1609 C CA . GLY A 1 197 ? -8.359 -1.362 1.893 1.00 89.50 197 GLY A CA 1
ATOM 1610 C C . GLY A 1 197 ? -7.006 -0.766 2.253 1.00 89.50 197 GLY A C 1
ATOM 1611 O O . GLY A 1 197 ? -6.381 -0.090 1.442 1.00 89.50 197 GLY A O 1
ATOM 1612 N N . LEU A 1 198 ? -6.534 -1.044 3.459 1.00 91.12 198 LEU A N 1
ATOM 1613 C CA . LEU A 1 198 ? -5.210 -0.648 3.910 1.00 91.12 198 LEU A CA 1
ATOM 1614 C C . LEU A 1 198 ? -4.598 -1.788 4.711 1.00 91.12 198 LEU A C 1
ATOM 1616 O O . LEU A 1 198 ? -5.203 -2.257 5.669 1.00 91.12 198 LEU A O 1
ATOM 1620 N N . THR A 1 199 ? -3.401 -2.208 4.329 1.00 90.56 199 THR A N 1
ATOM 1621 C CA . THR A 1 199 ? -2.605 -3.165 5.097 1.00 90.56 199 THR A CA 1
ATOM 1622 C C . THR A 1 199 ? -1.318 -2.485 5.527 1.00 90.56 199 THR A C 1
ATOM 1624 O O . THR A 1 199 ? -0.642 -1.878 4.695 1.00 90.56 199 THR A O 1
ATOM 1627 N N . VAL A 1 200 ? -0.984 -2.583 6.812 1.00 89.62 200 VAL A N 1
ATOM 1628 C CA . VAL A 1 200 ? 0.254 -2.049 7.383 1.00 89.62 200 VAL A CA 1
ATOM 1629 C C . VAL A 1 200 ? 1.040 -3.197 7.999 1.00 89.62 200 VAL A C 1
ATOM 1631 O O . VAL A 1 200 ? 0.574 -3.857 8.923 1.00 89.62 200 VAL A O 1
ATOM 1634 N N . LEU A 1 201 ? 2.250 -3.415 7.498 1.00 87.00 201 LEU A N 1
ATOM 1635 C CA . LEU A 1 201 ? 3.194 -4.402 8.000 1.00 87.00 201 LEU A CA 1
ATOM 1636 C C . LEU A 1 201 ? 4.457 -3.674 8.464 1.00 87.00 201 LEU A C 1
ATOM 1638 O O . LEU A 1 201 ? 5.344 -3.349 7.681 1.00 87.00 201 LEU A O 1
ATOM 1642 N N . SER A 1 202 ? 4.512 -3.351 9.750 1.00 85.25 202 SER A N 1
ATOM 1643 C CA . SER A 1 202 ? 5.661 -2.665 10.339 1.00 85.25 202 SER A CA 1
ATOM 1644 C C . SER A 1 202 ? 5.809 -3.064 11.790 1.00 85.25 202 SER A C 1
ATOM 1646 O O . SER A 1 202 ? 5.024 -2.641 12.633 1.00 85.25 202 SER A O 1
ATOM 1648 N N . THR A 1 203 ? 6.845 -3.831 12.097 1.00 86.94 203 THR A N 1
ATOM 1649 C CA . THR A 1 203 ? 7.158 -4.267 13.464 1.00 86.94 203 THR A CA 1
ATOM 1650 C C . THR A 1 203 ? 7.880 -3.196 14.278 1.00 86.94 203 THR A C 1
ATOM 1652 O O . THR A 1 203 ? 7.946 -3.298 15.499 1.00 86.94 203 THR A O 1
ATOM 1655 N N . VAL A 1 204 ? 8.417 -2.167 13.616 1.00 86.88 204 VAL A N 1
ATOM 1656 C CA . VAL A 1 204 ? 9.081 -1.035 14.270 1.00 86.88 204 VAL A CA 1
ATOM 1657 C C . VAL A 1 204 ? 8.031 -0.066 14.806 1.00 86.88 204 VAL A C 1
ATOM 1659 O O . VAL A 1 204 ? 7.010 0.172 14.157 1.00 86.88 204 VAL A O 1
ATOM 1662 N N . ASN A 1 205 ? 8.286 0.495 15.987 1.00 87.75 205 ASN A N 1
ATOM 1663 C CA . ASN A 1 205 ? 7.447 1.514 16.607 1.00 87.75 205 ASN A CA 1
ATOM 1664 C C . ASN A 1 205 ? 7.255 2.733 15.699 1.00 87.75 205 ASN A C 1
ATOM 1666 O O . ASN A 1 205 ? 8.121 3.070 14.887 1.00 87.75 205 ASN A O 1
ATOM 1670 N N . GLN A 1 206 ? 6.114 3.403 15.850 1.00 84.38 206 GLN A N 1
ATOM 1671 C CA . GLN A 1 206 ? 5.789 4.542 15.003 1.00 84.38 206 GLN A CA 1
ATOM 1672 C C . GLN A 1 206 ? 6.652 5.752 15.370 1.00 84.38 206 GLN A C 1
ATOM 1674 O O . GLN A 1 206 ? 6.860 6.049 16.549 1.00 84.38 206 GLN A O 1
ATOM 1679 N N . GLN A 1 207 ? 7.117 6.488 14.360 1.00 82.12 207 GLN A N 1
ATOM 1680 C CA . GLN A 1 207 ? 7.778 7.765 14.591 1.00 82.12 207 GLN A CA 1
ATOM 1681 C C . GLN A 1 207 ? 6.740 8.790 15.033 1.00 82.12 207 GLN A C 1
ATOM 1683 O O . GLN A 1 207 ? 5.805 9.139 14.304 1.00 82.12 207 GLN A O 1
ATOM 1688 N N . LYS A 1 208 ? 6.914 9.245 16.269 1.00 74.62 208 LYS A N 1
ATOM 1689 C CA . LYS A 1 208 ? 6.105 10.291 16.870 1.00 74.62 208 LYS A CA 1
ATOM 1690 C C . LYS A 1 208 ? 6.288 11.619 16.118 1.00 74.62 208 LYS A C 1
ATOM 1692 O O . LYS A 1 208 ? 7.368 11.854 15.573 1.00 74.62 208 LYS A O 1
ATOM 1697 N N . PRO A 1 209 ? 5.266 12.492 16.072 1.00 67.31 209 PRO A N 1
ATOM 1698 C CA . PRO A 1 209 ? 5.400 13.808 15.457 1.00 67.31 209 PRO A CA 1
ATOM 1699 C C . PRO A 1 209 ? 6.550 14.580 16.114 1.00 67.31 209 PRO A C 1
ATOM 1701 O O . PRO A 1 209 ? 6.628 14.655 17.333 1.00 67.31 209 PRO A O 1
ATOM 1704 N N . THR A 1 210 ? 7.426 15.205 15.334 1.00 56.81 210 THR A N 1
ATOM 1705 C CA . THR A 1 210 ? 8.641 15.892 15.822 1.00 56.81 210 THR A CA 1
ATOM 1706 C C . THR A 1 210 ? 8.368 17.074 16.774 1.00 56.81 210 THR A C 1
ATOM 1708 O O . THR A 1 210 ? 9.301 17.637 17.337 1.00 56.81 210 THR A O 1
ATOM 1711 N N . ASN A 1 211 ? 7.098 17.435 16.987 1.00 55.09 211 ASN A N 1
ATOM 1712 C CA . ASN A 1 211 ? 6.639 18.534 17.842 1.00 55.09 211 ASN A CA 1
ATOM 1713 C C . ASN A 1 211 ? 6.098 18.062 19.215 1.00 55.09 211 ASN A C 1
ATOM 1715 O O . ASN A 1 211 ? 5.237 18.723 19.797 1.00 55.09 211 ASN A O 1
ATOM 1719 N N . GLU A 1 212 ? 6.582 16.929 19.735 1.00 50.19 212 GLU A N 1
ATOM 1720 C CA . GLU A 1 212 ? 6.277 16.385 21.074 1.00 50.19 212 GLU A CA 1
ATOM 1721 C C . GLU A 1 212 ? 6.925 17.172 22.231 1.00 50.19 212 GLU A C 1
ATOM 1723 O O . GLU A 1 212 ? 7.706 16.627 23.009 1.00 50.19 212 GLU A O 1
ATOM 1728 N N . LEU A 1 213 ? 6.610 18.460 22.374 1.00 45.88 213 LEU A N 1
ATOM 1729 C CA . LEU A 1 213 ? 6.926 19.179 23.616 1.00 45.88 213 LEU A CA 1
ATOM 1730 C C . LEU A 1 213 ? 5.739 19.349 24.564 1.00 45.88 213 LEU A C 1
ATOM 1732 O O . LEU A 1 213 ? 5.979 19.702 25.709 1.00 45.88 213 LEU A O 1
ATOM 1736 N N . ASP A 1 214 ? 4.512 19.003 24.168 1.00 47.62 214 ASP A N 1
ATOM 1737 C CA . ASP A 1 214 ? 3.364 19.038 25.078 1.00 47.62 214 ASP A CA 1
ATOM 1738 C C . ASP A 1 214 ? 2.417 17.853 24.823 1.00 47.62 214 ASP A C 1
ATOM 1740 O O . ASP A 1 214 ? 1.700 17.799 23.825 1.00 47.62 214 ASP A O 1
ATOM 1744 N N . GLU A 1 215 ? 2.399 16.894 25.754 1.00 48.59 215 GLU A N 1
ATOM 1745 C CA . GLU A 1 215 ? 1.463 15.752 25.784 1.00 48.59 215 GLU A CA 1
ATOM 1746 C C . GLU A 1 215 ? 0.006 16.172 26.079 1.00 48.59 215 GLU A C 1
ATOM 1748 O O . GLU A 1 215 ? -0.906 15.343 26.066 1.00 48.59 215 GLU A O 1
ATOM 1753 N N . HIS A 1 216 ? -0.243 17.465 26.299 1.00 45.47 216 HIS A N 1
ATOM 1754 C CA . HIS A 1 216 ? -1.575 18.015 26.505 1.00 45.47 216 HIS A CA 1
ATOM 1755 C C . HIS A 1 216 ? -2.180 18.516 25.183 1.00 45.47 216 HIS A C 1
ATOM 1757 O O . HIS A 1 216 ? -1.888 19.604 24.700 1.00 45.47 216 HIS A O 1
ATOM 1763 N N . GLU A 1 217 ? -3.074 17.700 24.620 1.00 51.00 217 GLU A N 1
ATOM 1764 C CA . GLU A 1 217 ? -4.159 18.130 23.724 1.00 51.00 217 GLU A CA 1
ATOM 1765 C C . GLU A 1 217 ? -3.776 18.818 22.400 1.00 51.00 217 GLU A C 1
ATOM 1767 O O . GLU A 1 217 ? -4.460 19.740 21.947 1.00 51.00 217 GLU A O 1
ATOM 1772 N N . GLN A 1 218 ? -2.783 18.308 21.664 1.00 49.75 218 GLN A N 1
ATOM 1773 C CA . GLN A 1 218 ? -2.812 18.546 20.218 1.00 49.75 218 GLN A CA 1
ATOM 1774 C C . GLN A 1 218 ? -3.994 17.782 19.614 1.00 49.75 218 GLN A C 1
ATOM 1776 O O . GLN A 1 218 ? -3.959 16.573 19.378 1.00 49.75 218 GLN A O 1
ATOM 1781 N N . THR A 1 219 ? -5.069 18.532 19.379 1.00 52.56 219 THR A N 1
ATOM 1782 C CA . THR A 1 219 ? -6.213 18.172 18.545 1.00 52.56 219 THR A CA 1
ATOM 1783 C C . THR A 1 219 ? -5.737 18.025 17.102 1.00 52.56 219 THR A C 1
ATOM 1785 O O . THR A 1 219 ? -5.979 18.869 16.241 1.00 52.56 219 THR A O 1
ATOM 1788 N N . PHE A 1 220 ? -5.020 16.936 16.817 1.00 57.78 220 PHE A N 1
ATOM 1789 C CA . PHE A 1 220 ? -4.793 16.530 15.440 1.00 57.78 220 PHE A CA 1
ATOM 1790 C C . PHE A 1 220 ? -6.159 16.426 14.769 1.00 57.78 220 PHE A C 1
ATOM 1792 O O . PHE A 1 220 ? -7.082 15.800 15.298 1.00 57.78 220 PHE A O 1
ATOM 1799 N N . SER A 1 221 ? -6.293 17.074 13.614 1.00 65.12 221 SER A N 1
ATOM 1800 C CA . SER A 1 221 ? -7.476 16.906 12.781 1.00 65.12 221 SER A CA 1
ATOM 1801 C C . SER A 1 221 ? -7.656 15.410 12.544 1.00 65.12 221 SER A C 1
ATOM 1803 O O . SER A 1 221 ? -6.742 14.753 12.045 1.00 65.12 221 SER A O 1
ATOM 1805 N N . ILE A 1 222 ? -8.799 14.869 12.971 1.00 81.38 222 ILE A N 1
ATOM 1806 C CA . ILE A 1 222 ? -9.085 13.437 12.876 1.00 81.38 222 ILE A CA 1
ATOM 1807 C C . ILE A 1 222 ? -8.902 13.018 11.417 1.00 81.38 222 ILE A C 1
ATOM 1809 O O . ILE A 1 222 ? -9.585 13.530 10.526 1.00 81.38 222 ILE A O 1
ATOM 1813 N N . ILE A 1 223 ? -7.977 12.088 11.172 1.00 89.44 223 ILE A N 1
ATOM 1814 C CA . ILE A 1 223 ? -7.726 11.578 9.823 1.00 89.44 223 ILE A CA 1
ATOM 1815 C C . ILE A 1 223 ? -8.970 10.809 9.396 1.00 89.44 223 ILE A C 1
ATOM 1817 O O . ILE A 1 223 ? -9.419 9.906 10.103 1.00 89.44 223 ILE A O 1
ATOM 1821 N N . LYS A 1 224 ? -9.556 11.158 8.251 1.00 94.12 224 LYS A N 1
ATOM 1822 C CA . LYS A 1 224 ? -10.812 10.552 7.810 1.00 94.12 224 LYS A CA 1
ATOM 1823 C C . LYS A 1 224 ? -10.581 9.598 6.649 1.00 94.12 224 LYS A C 1
ATOM 1825 O O . LYS A 1 224 ? -10.257 10.025 5.546 1.00 94.12 224 LYS A O 1
ATOM 1830 N N . TYR A 1 225 ? -10.874 8.324 6.873 1.00 94.44 225 TYR A N 1
ATOM 1831 C CA . TYR A 1 225 ? -10.876 7.295 5.840 1.00 94.44 225 TYR A CA 1
ATOM 1832 C C . TYR A 1 225 ? -12.317 6.914 5.491 1.00 94.44 225 TYR A C 1
ATOM 1834 O O . TYR A 1 225 ? -12.836 5.874 5.890 1.00 94.44 225 TYR A O 1
ATOM 1842 N N . SER A 1 226 ? -12.995 7.797 4.752 1.00 93.81 226 SER A N 1
ATOM 1843 C CA . SER A 1 226 ? -14.449 7.709 4.528 1.00 93.81 226 SER A CA 1
ATOM 1844 C C . SER A 1 226 ? -14.904 6.429 3.812 1.00 93.81 226 SER A C 1
ATOM 1846 O O . SER A 1 226 ? -16.059 6.033 3.965 1.00 93.81 226 SER A O 1
ATOM 1848 N N . HIS A 1 227 ? -14.020 5.804 3.031 1.00 92.38 227 HIS A N 1
ATOM 1849 C CA . HIS A 1 227 ? -14.318 4.639 2.194 1.00 92.38 227 HIS A CA 1
ATOM 1850 C C . HIS A 1 227 ? -13.622 3.353 2.649 1.00 92.38 227 HIS A C 1
ATOM 1852 O O . HIS A 1 227 ? -13.879 2.305 2.061 1.00 92.38 227 HIS A O 1
ATOM 1858 N N . LEU A 1 228 ? -12.803 3.403 3.706 1.00 94.88 228 LEU A N 1
ATOM 1859 C CA . LEU A 1 228 ? -11.998 2.259 4.121 1.00 94.88 228 LEU A CA 1
ATOM 1860 C C . LEU A 1 228 ? -12.889 1.176 4.728 1.00 94.88 228 LEU A C 1
ATOM 1862 O O . LEU A 1 228 ? -13.520 1.376 5.763 1.00 94.88 228 LEU A O 1
ATOM 1866 N N . MET A 1 229 ? -12.934 0.030 4.056 1.00 95.31 229 MET A N 1
ATOM 1867 C CA . MET A 1 229 ? -13.736 -1.133 4.428 1.00 95.31 229 MET A CA 1
ATOM 1868 C C . MET A 1 229 ? -12.904 -2.230 5.084 1.00 95.31 229 MET A C 1
ATOM 1870 O O . MET A 1 229 ? -13.440 -2.974 5.908 1.00 95.31 2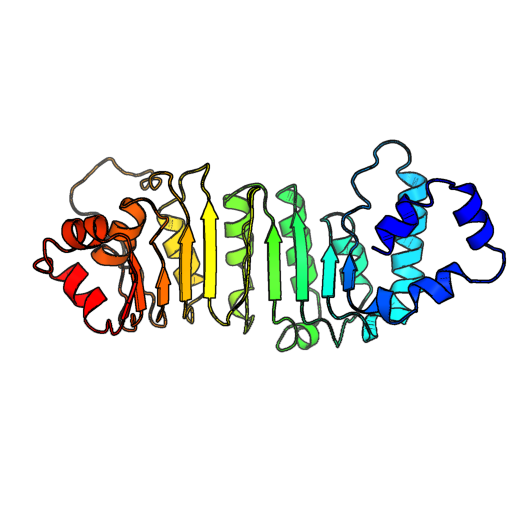29 MET A O 1
ATOM 1874 N N . THR A 1 230 ? -11.629 -2.348 4.704 1.00 95.75 230 THR A N 1
ATOM 1875 C CA . THR A 1 230 ? -10.690 -3.356 5.214 1.00 95.75 230 THR A CA 1
ATOM 1876 C C . THR A 1 230 ? -9.448 -2.675 5.774 1.00 95.75 230 THR A C 1
ATOM 1878 O O . THR A 1 230 ? -8.788 -1.929 5.056 1.00 95.75 230 THR A O 1
ATOM 1881 N N . LEU A 1 231 ? -9.106 -2.956 7.025 1.00 97.19 231 LEU A N 1
ATOM 1882 C CA . LEU A 1 231 ? -7.859 -2.518 7.646 1.00 97.19 231 LEU A CA 1
ATOM 1883 C C . LEU A 1 231 ? -7.145 -3.744 8.2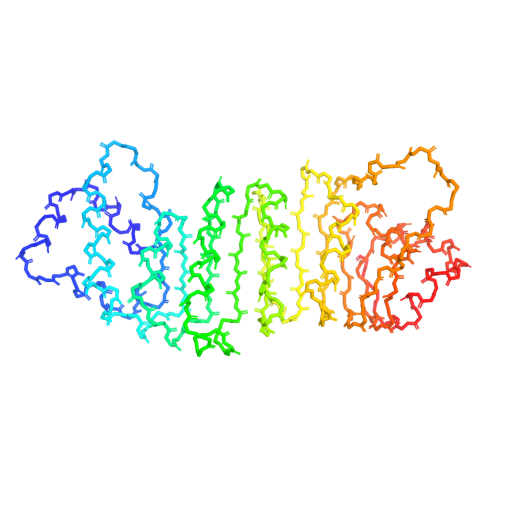08 1.00 97.19 231 LEU A C 1
ATOM 1885 O O . LEU A 1 231 ? -7.755 -4.497 8.956 1.00 97.19 231 LEU A O 1
ATOM 1889 N N . ASP A 1 232 ? -5.889 -3.960 7.842 1.00 96.38 232 ASP A N 1
ATOM 1890 C CA . ASP A 1 232 ? -5.092 -5.097 8.304 1.00 96.38 232 ASP A CA 1
ATOM 1891 C C . ASP A 1 232 ? -3.806 -4.613 8.982 1.00 96.38 232 ASP A C 1
ATOM 1893 O O . ASP A 1 232 ? -2.985 -3.921 8.375 1.00 96.38 232 ASP A O 1
ATOM 1897 N N . LEU A 1 233 ? -3.687 -4.956 10.261 1.00 96.44 233 LEU A N 1
ATOM 1898 C CA . LEU A 1 233 ? -2.678 -4.518 11.219 1.00 96.44 233 LEU A CA 1
ATOM 1899 C C . LEU A 1 233 ? -2.062 -5.701 11.987 1.00 96.44 233 LEU A C 1
ATOM 1901 O O . LEU A 1 233 ? -1.345 -5.466 12.960 1.00 96.44 233 LEU A O 1
ATOM 1905 N N . ILE A 1 234 ? -2.326 -6.953 11.586 1.00 94.44 234 ILE A N 1
ATOM 1906 C CA . ILE A 1 234 ? -1.914 -8.162 12.332 1.00 94.44 234 ILE A CA 1
ATOM 1907 C C . ILE A 1 234 ? -0.400 -8.180 12.573 1.00 94.44 234 ILE A C 1
ATOM 1909 O O . ILE A 1 234 ? 0.067 -8.488 13.661 1.00 94.44 234 ILE A O 1
ATOM 1913 N N . SER A 1 235 ? 0.385 -7.803 11.563 1.00 91.00 235 SER A N 1
ATOM 1914 C CA . SER A 1 235 ? 1.854 -7.769 11.629 1.00 91.00 235 SER A CA 1
ATOM 1915 C C . SER A 1 235 ? 2.407 -6.356 11.858 1.00 91.00 235 SER A C 1
ATOM 1917 O O . SER A 1 235 ? 3.474 -6.008 11.346 1.00 91.00 235 SER A O 1
ATOM 1919 N N . SER A 1 236 ? 1.669 -5.513 12.586 1.00 92.62 236 SER A N 1
ATOM 1920 C CA . SER A 1 236 ? 2.064 -4.134 12.881 1.00 92.62 236 SER A CA 1
ATOM 1921 C C . SER A 1 236 ? 2.297 -3.896 14.373 1.00 92.62 236 SER A C 1
ATOM 1923 O O . SER A 1 236 ? 1.658 -4.502 15.233 1.00 92.62 236 SER A O 1
ATOM 1925 N N . HIS A 1 237 ? 3.209 -2.979 14.688 1.00 94.56 237 HIS A N 1
ATOM 1926 C CA . HIS A 1 237 ? 3.413 -2.480 16.039 1.00 94.56 237 HIS A CA 1
ATOM 1927 C C . HIS A 1 237 ? 2.129 -1.824 16.573 1.00 94.56 237 HIS A C 1
ATOM 1929 O O . HIS A 1 237 ? 1.385 -1.172 15.832 1.00 94.56 237 HIS A O 1
ATOM 1935 N N . ILE A 1 238 ? 1.890 -1.939 17.881 1.00 95.44 238 ILE A N 1
ATOM 1936 C CA . ILE A 1 238 ? 0.670 -1.452 18.544 1.00 95.44 238 ILE A CA 1
ATOM 1937 C C . ILE A 1 238 ? 0.384 0.039 18.295 1.00 95.44 238 ILE A C 1
ATOM 1939 O O . ILE A 1 238 ? -0.774 0.453 18.284 1.00 95.44 238 ILE A O 1
ATOM 1943 N N . ASP A 1 239 ? 1.413 0.854 18.053 1.00 94.25 239 ASP A N 1
ATOM 1944 C CA . ASP A 1 239 ? 1.261 2.293 17.796 1.00 94.25 239 ASP A CA 1
ATOM 1945 C C . ASP A 1 239 ? 0.427 2.587 16.545 1.00 94.25 239 ASP A C 1
ATOM 1947 O O . ASP A 1 239 ? -0.415 3.485 16.570 1.00 94.25 239 ASP A O 1
ATOM 1951 N N . TYR A 1 240 ? 0.582 1.789 15.485 1.00 93.94 240 TYR A N 1
ATOM 1952 C CA . TYR A 1 240 ? -0.232 1.928 14.276 1.00 93.94 240 TYR A CA 1
ATOM 1953 C C . TYR A 1 240 ? -1.697 1.620 14.581 1.00 93.94 240 TYR A C 1
ATOM 1955 O O . TYR A 1 240 ? -2.593 2.379 14.212 1.00 93.94 240 TYR A O 1
ATOM 1963 N N . SER A 1 241 ? -1.940 0.555 15.346 1.00 95.62 241 SER A N 1
ATOM 1964 C CA . SER A 1 241 ? -3.282 0.198 15.809 1.00 95.62 241 SER A CA 1
ATOM 1965 C C . SER A 1 241 ? -3.902 1.299 16.673 1.00 95.62 241 SER A C 1
ATOM 1967 O O . SER A 1 241 ? -5.065 1.652 16.474 1.00 95.62 241 SER A O 1
ATOM 1969 N N . LYS A 1 242 ? -3.122 1.917 17.572 1.00 94.75 242 LYS A N 1
ATOM 1970 C CA . LYS A 1 242 ? -3.561 3.074 18.368 1.00 94.75 242 LYS A CA 1
ATOM 1971 C C . LYS A 1 242 ? -3.916 4.261 17.483 1.00 94.75 242 LYS A C 1
ATOM 1973 O O . LYS A 1 242 ? -4.964 4.867 17.692 1.00 94.75 242 LYS A O 1
ATOM 1978 N N . GLN A 1 243 ? -3.085 4.597 16.495 1.00 93.00 243 GLN A N 1
ATOM 1979 C CA . GLN A 1 243 ? -3.393 5.683 15.567 1.00 93.00 243 GLN A CA 1
ATOM 1980 C C . GLN A 1 243 ? -4.721 5.423 14.857 1.00 93.00 243 GLN A C 1
ATOM 1982 O O . GLN A 1 243 ? -5.606 6.273 14.919 1.00 93.00 243 GLN A O 1
ATOM 1987 N N . PHE A 1 244 ? -4.892 4.261 14.225 1.00 95.44 244 PHE A N 1
ATOM 1988 C CA . PHE A 1 244 ? -6.109 3.973 13.470 1.00 95.44 244 PHE A CA 1
ATOM 1989 C C . PHE A 1 244 ? -7.353 3.927 14.359 1.00 95.44 244 PHE A C 1
ATOM 1991 O O . PHE A 1 244 ? -8.337 4.601 14.059 1.00 95.44 244 PHE A O 1
ATOM 1998 N N . LEU A 1 245 ? -7.319 3.205 15.477 1.00 95.62 245 LEU A N 1
ATOM 1999 C CA . LEU A 1 245 ? -8.516 3.019 16.297 1.00 95.62 245 LEU A CA 1
ATOM 2000 C C . LEU A 1 245 ? -8.862 4.239 17.162 1.00 95.62 245 LEU A C 1
ATOM 2002 O O . LEU A 1 245 ? -10.043 4.443 17.437 1.00 95.62 245 LEU A O 1
ATOM 2006 N N . LEU A 1 246 ? -7.887 5.072 17.549 1.00 93.56 246 LEU A N 1
ATOM 2007 C CA . LEU A 1 246 ? -8.114 6.202 18.465 1.00 93.56 246 LEU A CA 1
ATOM 2008 C C . LEU A 1 246 ? -8.002 7.587 17.817 1.00 93.56 246 LEU A C 1
ATOM 2010 O O . LEU A 1 246 ? -8.538 8.547 18.364 1.00 93.56 246 LEU A O 1
ATOM 2014 N N . LYS A 1 247 ? -7.300 7.729 16.686 1.00 92.75 247 LYS A N 1
ATOM 2015 C CA . LYS A 1 247 ? -6.993 9.039 16.073 1.00 92.75 247 LYS A CA 1
ATOM 2016 C C . LYS A 1 247 ? -7.535 9.206 14.651 1.00 92.75 247 LYS A C 1
ATOM 2018 O O . LYS A 1 247 ? -7.282 10.227 14.009 1.00 92.75 247 LYS A O 1
ATOM 2023 N N . THR A 1 248 ? -8.293 8.233 14.148 1.00 93.56 248 THR A N 1
ATOM 2024 C CA . THR A 1 248 ? -8.924 8.312 12.823 1.00 93.56 248 THR A CA 1
ATOM 2025 C C . THR A 1 248 ? -10.436 8.130 12.897 1.00 93.56 248 THR A C 1
ATOM 2027 O O . THR A 1 248 ? -10.981 7.768 13.936 1.00 93.56 248 THR A O 1
ATOM 2030 N N . SER A 1 249 ? -11.121 8.425 11.794 1.00 95.62 249 SER A N 1
ATOM 2031 C CA . SER A 1 249 ? -12.538 8.134 11.593 1.00 95.62 249 SER A CA 1
ATOM 2032 C C . SER A 1 249 ? -12.682 7.099 10.483 1.00 95.62 249 SER A C 1
ATOM 2034 O O . SER A 1 249 ? -12.335 7.370 9.327 1.00 95.62 249 SER A O 1
ATOM 2036 N N . LEU A 1 250 ? -13.215 5.930 10.847 1.00 96.62 250 LEU A N 1
ATOM 2037 C CA . LEU A 1 250 ? -13.337 4.745 9.996 1.00 96.62 250 LEU A CA 1
ATOM 2038 C C . LEU A 1 250 ? -14.813 4.330 9.815 1.00 96.62 250 LEU A C 1
ATOM 2040 O O . LEU A 1 250 ? -15.199 3.211 10.152 1.00 96.62 250 LEU A O 1
ATOM 2044 N N . PRO A 1 251 ? -15.687 5.206 9.282 1.00 96.06 251 PRO A N 1
ATOM 2045 C CA . PRO A 1 251 ? -17.137 5.003 9.319 1.00 96.06 251 PRO A CA 1
ATOM 2046 C C . PRO A 1 251 ? -17.625 3.788 8.520 1.00 96.06 251 PRO A C 1
ATOM 2048 O O . PRO A 1 251 ? -18.769 3.378 8.688 1.00 96.06 251 PRO A O 1
ATOM 2051 N N . ARG A 1 252 ? -16.805 3.224 7.628 1.00 96.75 252 ARG A N 1
ATOM 2052 C CA . ARG A 1 252 ? -17.157 2.075 6.780 1.00 96.75 252 ARG A CA 1
ATOM 2053 C C . ARG A 1 252 ? -16.349 0.817 7.084 1.00 96.75 252 ARG A C 1
ATOM 2055 O O . ARG A 1 252 ? -16.470 -0.155 6.338 1.00 96.75 252 ARG A O 1
ATOM 2062 N N . LEU A 1 253 ? -15.565 0.816 8.162 1.00 97.88 253 LEU A N 1
ATOM 2063 C CA . LEU A 1 253 ? -14.728 -0.324 8.501 1.00 97.88 253 LEU A CA 1
ATOM 2064 C C . LEU A 1 253 ? -15.596 -1.548 8.793 1.00 97.88 253 LEU A C 1
ATOM 2066 O O . LEU A 1 253 ? -16.434 -1.530 9.688 1.00 97.88 253 LEU A O 1
ATOM 2070 N N . SER A 1 254 ? -15.388 -2.604 8.011 1.00 97.81 254 SER A N 1
ATOM 2071 C CA . SER A 1 254 ? -16.170 -3.843 8.075 1.00 97.81 254 SER A CA 1
ATOM 2072 C C . SER A 1 254 ? -15.317 -5.071 8.378 1.00 97.81 254 SER A C 1
ATOM 2074 O O . SER A 1 254 ? -15.825 -6.035 8.950 1.00 97.81 254 SER A O 1
ATOM 2076 N N . THR A 1 255 ? -14.027 -5.016 8.041 1.00 98.06 255 THR A N 1
ATOM 2077 C CA . THR A 1 255 ? -13.049 -6.069 8.311 1.00 98.06 255 THR A CA 1
ATOM 2078 C C . THR A 1 255 ? -11.819 -5.450 8.961 1.00 98.06 255 THR A C 1
ATOM 2080 O O . THR A 1 255 ? -11.226 -4.537 8.383 1.00 98.06 255 THR A O 1
ATOM 2083 N N . LEU A 1 256 ? -11.436 -5.960 10.132 1.00 98.25 256 LEU A N 1
ATOM 2084 C CA . LEU A 1 256 ? -10.228 -5.561 10.854 1.00 98.25 256 LEU A CA 1
ATOM 2085 C C . LEU A 1 256 ? -9.339 -6.783 11.095 1.00 98.25 256 LEU A C 1
ATOM 2087 O O . LEU A 1 256 ? -9.754 -7.708 11.784 1.00 98.25 256 LEU A O 1
ATOM 2091 N N . GLY A 1 257 ? -8.135 -6.780 10.533 1.00 98.12 257 GLY A N 1
ATOM 2092 C CA . GLY A 1 257 ? -7.044 -7.650 10.958 1.00 98.12 257 GLY A CA 1
ATOM 2093 C C . GLY A 1 257 ? -6.250 -6.952 12.055 1.00 98.12 257 GLY A C 1
ATOM 2094 O O . GLY A 1 257 ? -5.790 -5.836 11.832 1.00 98.12 257 GLY A O 1
ATOM 2095 N N . ILE A 1 258 ? -6.113 -7.553 13.232 1.00 97.94 258 ILE A N 1
ATOM 2096 C CA . ILE A 1 258 ? -5.363 -6.979 14.357 1.00 97.94 258 ILE A CA 1
ATOM 2097 C C . ILE A 1 258 ? -4.988 -8.081 15.349 1.00 97.94 258 ILE A C 1
ATOM 2099 O O . ILE A 1 258 ? -5.752 -9.021 15.536 1.00 97.94 258 ILE A O 1
ATOM 2103 N N . ASP A 1 259 ? -3.850 -7.939 16.025 1.00 97.12 259 ASP A N 1
ATOM 2104 C CA . ASP A 1 259 ? -3.515 -8.795 17.164 1.00 97.12 259 ASP A CA 1
ATOM 2105 C C . ASP A 1 259 ? -4.560 -8.660 18.295 1.00 97.12 259 ASP A C 1
ATOM 2107 O O . ASP A 1 259 ? -5.029 -7.560 18.614 1.00 97.12 259 ASP A O 1
ATOM 2111 N N . TYR A 1 260 ? -4.942 -9.788 18.901 1.00 96.56 260 TYR A N 1
ATOM 2112 C CA . TYR A 1 260 ? -5.984 -9.823 19.930 1.00 96.56 260 TYR A CA 1
ATOM 2113 C C . TYR A 1 260 ? -5.623 -8.979 21.160 1.00 96.56 260 TYR A C 1
ATOM 2115 O O . TYR A 1 260 ? -6.463 -8.223 21.655 1.00 96.56 260 TYR A O 1
ATOM 2123 N N . GLU A 1 261 ? -4.378 -9.064 21.635 1.00 96.75 261 GLU A N 1
ATOM 2124 C CA . GLU A 1 261 ? -3.923 -8.308 22.802 1.00 96.75 261 GLU A CA 1
ATOM 2125 C C . GLU A 1 261 ? -3.891 -6.813 22.488 1.00 96.75 261 GLU A C 1
ATOM 2127 O O . GLU A 1 261 ? -4.317 -5.994 23.306 1.00 96.75 261 GLU A O 1
ATOM 2132 N N . HIS A 1 262 ? -3.462 -6.437 21.278 1.00 96.75 262 HIS A N 1
ATOM 2133 C CA . HIS A 1 262 ? -3.533 -5.046 20.828 1.00 96.75 262 HIS A CA 1
ATOM 2134 C C . HIS A 1 262 ? -4.975 -4.526 20.835 1.00 96.75 262 HIS A C 1
ATOM 2136 O O . HIS A 1 262 ? -5.222 -3.431 21.343 1.00 96.75 262 HIS A O 1
ATOM 2142 N N . LEU A 1 263 ? -5.933 -5.297 20.311 1.00 97.00 263 LEU A N 1
ATOM 2143 C CA . LEU A 1 263 ? -7.337 -4.890 20.264 1.00 97.00 263 LEU A CA 1
ATOM 2144 C C . LEU A 1 263 ? -7.916 -4.680 21.667 1.00 97.00 263 LEU A C 1
ATOM 2146 O O . LEU A 1 263 ? -8.513 -3.634 21.926 1.00 97.00 263 LEU A O 1
ATOM 2150 N N . VAL A 1 264 ? -7.717 -5.638 22.574 1.00 96.56 264 VAL A N 1
ATOM 2151 C CA . VAL A 1 264 ? -8.180 -5.549 23.969 1.00 96.56 264 VAL A CA 1
ATOM 2152 C C . VAL A 1 264 ? -7.584 -4.324 24.661 1.00 96.56 264 VAL A C 1
ATOM 2154 O O . VAL A 1 264 ? -8.320 -3.505 25.212 1.00 96.56 264 VAL A O 1
ATOM 2157 N N . ASN A 1 265 ? -6.267 -4.140 24.544 1.00 97.00 265 ASN A N 1
ATOM 2158 C CA . ASN A 1 265 ? -5.553 -3.043 25.192 1.00 97.00 265 ASN A CA 1
ATOM 2159 C C . ASN A 1 265 ? -5.978 -1.665 24.666 1.00 97.00 265 ASN A C 1
ATOM 2161 O O . ASN A 1 265 ? -6.134 -0.729 25.441 1.00 97.00 265 ASN A O 1
ATOM 2165 N N . ILE A 1 266 ? -6.155 -1.515 23.350 1.00 96.06 266 ILE A N 1
ATOM 2166 C CA . ILE A 1 266 ? -6.491 -0.223 22.729 1.00 96.06 266 ILE A CA 1
ATOM 2167 C C . ILE A 1 266 ? -7.953 0.147 22.960 1.00 96.06 266 ILE A C 1
ATOM 2169 O O . ILE A 1 266 ? -8.287 1.322 23.114 1.00 96.06 266 ILE A O 1
ATOM 2173 N N . THR A 1 267 ? -8.836 -0.848 22.936 1.00 95.50 267 THR A N 1
ATOM 2174 C CA . THR A 1 267 ? -10.269 -0.625 23.126 1.00 95.50 267 THR A CA 1
ATOM 2175 C C . THR A 1 267 ? -10.658 -0.520 24.597 1.00 95.50 267 THR A C 1
ATOM 2177 O O . THR A 1 267 ? -11.790 -0.120 24.869 1.00 95.50 267 THR A O 1
ATOM 2180 N N . GLU A 1 268 ? -9.749 -0.862 25.517 1.00 95.62 268 GLU A N 1
ATOM 2181 C CA . GLU A 1 268 ? -10.028 -1.035 26.946 1.00 95.62 268 GLU A CA 1
ATOM 2182 C C . GLU A 1 268 ? -11.234 -1.965 27.136 1.00 95.62 268 GLU A C 1
ATOM 2184 O O . GLU A 1 268 ? -12.259 -1.567 27.688 1.00 95.62 268 GLU A O 1
ATOM 2189 N N . ASP A 1 269 ? -11.168 -3.169 26.559 1.00 93.19 269 ASP A N 1
ATOM 2190 C CA . ASP A 1 269 ? -12.303 -4.105 26.497 1.00 93.19 269 ASP A CA 1
ATOM 2191 C C . ASP A 1 269 ? -13.575 -3.462 25.901 1.00 93.19 269 ASP A C 1
ATOM 2193 O O . ASP A 1 269 ? -14.693 -3.627 26.394 1.00 93.19 269 ASP A O 1
ATOM 2197 N N . PHE A 1 270 ? -13.405 -2.688 24.823 1.00 91.69 270 PHE A N 1
ATOM 2198 C CA . PHE A 1 270 ? -14.462 -1.911 24.154 1.00 91.69 270 PHE A CA 1
ATOM 2199 C C . PHE A 1 270 ? -15.175 -0.860 25.023 1.00 91.69 270 PHE A C 1
ATOM 2201 O O . PHE A 1 270 ? -16.247 -0.370 24.643 1.00 91.69 270 PHE A O 1
ATOM 2208 N N . THR A 1 271 ? -14.582 -0.445 26.144 1.00 94.50 271 THR A N 1
ATOM 2209 C CA . THR A 1 271 ? -15.090 0.682 26.943 1.00 94.50 271 THR A CA 1
ATOM 2210 C C . THR A 1 271 ? -14.658 2.044 26.387 1.00 94.50 271 THR A C 1
ATOM 2212 O O . THR A 1 271 ? -15.363 3.039 26.582 1.00 94.50 271 THR A O 1
ATOM 2215 N N . ASN A 1 272 ? -13.580 2.101 25.596 1.00 94.06 272 ASN A N 1
ATOM 2216 C CA . ASN A 1 272 ? -13.129 3.322 24.934 1.00 94.06 272 ASN A CA 1
ATOM 2217 C C . ASN A 1 272 ? -14.102 3.750 23.817 1.00 94.06 272 ASN A C 1
ATOM 2219 O O . ASN A 1 272 ? -14.257 3.078 22.794 1.00 94.06 272 ASN A O 1
ATOM 2223 N N . ASN A 1 273 ? -14.745 4.911 23.987 1.00 94.38 273 ASN A N 1
ATOM 2224 C CA . ASN A 1 273 ? -15.778 5.402 23.068 1.00 94.38 273 ASN A CA 1
ATOM 2225 C C . ASN A 1 273 ? -15.280 5.630 21.634 1.00 94.38 273 ASN A C 1
ATOM 2227 O O . ASN A 1 273 ? -16.024 5.355 20.691 1.00 94.38 273 ASN A O 1
ATOM 2231 N N . THR A 1 274 ? -14.052 6.121 21.462 1.00 92.75 274 THR A N 1
ATOM 2232 C CA . THR A 1 274 ? -13.493 6.415 20.136 1.00 92.75 274 THR A CA 1
ATOM 2233 C C . THR A 1 274 ? -13.207 5.128 19.378 1.00 92.75 274 THR A C 1
ATOM 2235 O O . THR A 1 274 ? -13.663 4.967 18.243 1.00 92.75 274 THR A O 1
ATOM 2238 N N . ALA A 1 275 ? -12.543 4.171 20.034 1.00 94.75 275 ALA A N 1
ATOM 2239 C CA . ALA A 1 275 ? -12.300 2.855 19.454 1.00 94.75 275 ALA A CA 1
ATOM 2240 C C . ALA A 1 275 ? -13.623 2.154 19.117 1.00 94.75 275 ALA A C 1
ATOM 2242 O O . ALA A 1 275 ? -13.805 1.652 18.009 1.00 94.75 275 ALA A O 1
ATOM 2243 N N . ARG A 1 276 ? -14.597 2.205 20.034 1.00 95.25 276 ARG A N 1
ATOM 2244 C CA . ARG A 1 276 ? -15.934 1.638 19.828 1.00 95.25 276 ARG A CA 1
ATOM 2245 C C . ARG A 1 276 ? -16.654 2.252 18.625 1.00 95.25 276 ARG A C 1
ATOM 2247 O O . ARG A 1 276 ? -17.294 1.517 17.880 1.00 95.25 276 ARG A O 1
ATOM 2254 N N . ALA A 1 277 ? -16.537 3.563 18.407 1.00 94.69 277 ALA A N 1
ATOM 2255 C CA . ALA A 1 277 ? -17.131 4.230 17.248 1.00 94.69 277 ALA A CA 1
ATOM 2256 C C . ALA A 1 277 ? -16.508 3.758 15.923 1.00 94.69 277 ALA A C 1
ATOM 2258 O O . ALA A 1 277 ? -17.239 3.471 14.976 1.00 94.69 277 ALA A O 1
ATOM 2259 N N . ASN A 1 278 ? -15.181 3.615 15.865 1.00 95.75 278 ASN A N 1
ATOM 2260 C CA . ASN A 1 278 ? -14.488 3.081 14.686 1.00 95.75 278 ASN A CA 1
ATOM 2261 C C . ASN A 1 278 ? -14.788 1.595 14.441 1.00 95.75 278 ASN A C 1
ATOM 2263 O O . ASN A 1 278 ? -14.826 1.152 13.295 1.00 95.75 278 ASN A O 1
ATOM 2267 N N . CYS A 1 279 ? -15.058 0.839 15.503 1.00 95.75 279 CYS A N 1
ATOM 2268 C CA . CYS A 1 279 ? -15.401 -0.578 15.435 1.00 95.75 279 CYS A CA 1
ATOM 2269 C C . CYS A 1 279 ? -16.903 -0.852 15.218 1.00 95.75 279 CYS A C 1
ATOM 2271 O O . CYS A 1 279 ? -17.287 -2.006 15.042 1.00 95.75 279 CYS A O 1
ATOM 2273 N N . ALA A 1 280 ? -17.764 0.172 15.214 1.00 95.38 280 ALA A N 1
ATOM 2274 C CA . ALA A 1 280 ? -19.221 0.002 15.253 1.00 95.38 280 ALA A CA 1
ATOM 2275 C C . ALA A 1 280 ? -19.808 -0.764 14.052 1.00 95.38 280 ALA A C 1
ATOM 2277 O O . ALA A 1 280 ? -20.868 -1.373 14.173 1.00 95.38 280 ALA A O 1
ATOM 2278 N N . ASN A 1 281 ? -19.127 -0.739 12.902 1.00 96.06 281 ASN A N 1
ATOM 2279 C CA . ASN A 1 281 ? -19.565 -1.397 11.668 1.00 96.06 281 ASN A CA 1
ATOM 2280 C C . ASN A 1 281 ? -18.792 -2.690 11.349 1.00 96.06 281 ASN A C 1
ATOM 2282 O O . ASN A 1 281 ? -18.976 -3.256 10.265 1.00 96.06 281 ASN A O 1
ATOM 2286 N N . LEU A 1 282 ? -17.951 -3.170 12.276 1.00 96.50 282 LEU A N 1
ATOM 2287 C CA . LEU A 1 282 ? -17.183 -4.396 12.084 1.00 96.50 282 LEU A CA 1
ATOM 2288 C C . LEU A 1 282 ? -18.104 -5.606 11.942 1.00 96.50 282 LEU A C 1
ATOM 2290 O O . LEU A 1 282 ? -18.985 -5.857 12.760 1.00 96.50 282 LEU A O 1
ATOM 2294 N N . LYS A 1 283 ? -17.861 -6.374 10.883 1.00 97.25 283 LYS A N 1
ATOM 2295 C CA . LYS A 1 283 ? -18.521 -7.651 10.599 1.00 97.25 283 LYS A CA 1
ATOM 2296 C C . LYS A 1 283 ? -17.568 -8.817 10.803 1.00 97.25 283 LYS A C 1
ATOM 2298 O O . LYS A 1 283 ? -17.999 -9.878 11.232 1.00 97.25 283 LYS A O 1
ATOM 2303 N N . ASN A 1 284 ? -16.290 -8.602 10.494 1.00 97.25 284 ASN A N 1
ATOM 2304 C CA . ASN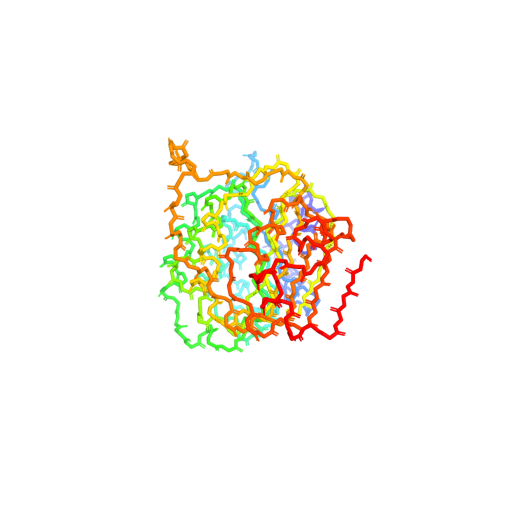 A 1 284 ? -15.242 -9.604 10.588 1.00 97.25 284 ASN A CA 1
ATOM 2305 C C . ASN A 1 284 ? -14.045 -9.030 11.345 1.00 97.25 284 ASN A C 1
ATOM 2307 O O . ASN A 1 284 ? -13.574 -7.934 11.033 1.00 97.25 284 ASN A O 1
ATOM 2311 N N . ILE A 1 285 ? -13.538 -9.799 12.302 1.00 95.94 285 ILE A N 1
ATOM 2312 C CA . ILE A 1 285 ? -12.258 -9.542 12.958 1.00 95.94 285 ILE A CA 1
ATOM 2313 C C . ILE A 1 285 ? -11.371 -10.749 12.677 1.00 95.94 285 ILE A C 1
ATOM 2315 O O . ILE A 1 285 ? -11.822 -11.889 12.796 1.00 95.94 285 ILE A O 1
ATOM 2319 N N . ILE A 1 286 ? -10.148 -10.486 12.237 1.00 96.38 286 ILE A N 1
ATOM 2320 C CA . ILE A 1 286 ? -9.137 -11.490 11.925 1.00 96.38 286 ILE A CA 1
ATOM 2321 C C . ILE A 1 286 ? -8.010 -11.290 12.934 1.00 96.38 286 ILE A C 1
ATOM 2323 O O . ILE A 1 286 ? -7.504 -10.176 13.067 1.00 96.38 286 ILE A O 1
ATOM 2327 N N . PHE A 1 287 ? -7.669 -12.365 13.636 1.00 92.19 287 PHE A N 1
ATOM 2328 C CA . PHE A 1 287 ? -6.567 -12.427 14.588 1.00 92.19 287 PHE A CA 1
ATOM 2329 C C . PHE A 1 287 ? -5.421 -13.231 13.978 1.00 92.19 287 PHE A C 1
ATOM 2331 O O . PHE A 1 287 ? -5.728 -14.245 13.303 1.00 92.19 287 PHE A O 1
#

Foldseek 3Di:
DLVVVVVVCVVVVVVVCCVPPDVVNLVVCQDLVDLAADADAPLPPDPPPVPVSVVVLVCCLAPRLQVRLQSYAEYEDELVSQVSNVVRDQRQNHQYYEYAYDDLPSLVVNVVVVVVDDPVRAQPRHQEYEYAYDDPVSVLVVLQDPCLNHQHYEYDHDDDDDDDDDDGLEYEAADADDAAELCVLLSVCVSRVQRAYYEYAYADHHDYDPPPPDPPDPPDPARENPRHAYYAQQNHDLNVVLCPQQRHAQQNHAEYHHDPVSLCVNCVNVPNPSSVRNCVNYPYYHD